Protein AF-A0AAD9W5V6-F1 (afdb_monomer_lite)

Sequence (186 aa):
MKLSSIASSLLGLLSTQEPGNVPSHTQGNSPSVYILQTTPQATRASTKALQALGYSRACDEAQPQCSQTELTYSELSTSEDILDAFRPNGESKFIIPWDFRVEHRSQVQGYQTKSPRDQISANETAARAESVQAFFSQAKNSHRLLELDVYASGQGVEQDKWIDLCSFLGLGYSMVERQKLWYFPK

pLDDT: mean 73.37, std 19.78, range [34.16, 96.19]

Organism: Phomopsis amygdali (NCBI:txid1214568)

Secondary structure (DSSP, 8-state):
-------------------------------SEEEE---HHHHHHHHHHHHHTT-EEPPPTT-S-----SSEEEEE-SHHHHHHH--TT---EEEEEE-HHHHHHHTT-S-----HHHHHHHHHHHHHHHHHHHHHHHTT-GGGEEEEESS--STTHHHHHHHHHHHHHT--HHHHHHTT--S---

Radius of gyration: 26.63 Å; chains: 1; bounding box: 46×38×109 Å

Foldseek 3Di:
DDDDDDDDDDDDDDDPPPPPCPPPVPPPLQALEEEEDQDPQLSVLVVVLLVLVVEDADDDPPDDPDDPDNHYYYYDDDPVSVVVSPDLPDNHAYEYRDAVVVVVCVVPDDDDDDPPVVVVSNVVSVVSVVVVVVVCVVSVNCLRYHYADLPDDDVCNQLVSSQSVCVSVVVHPVVCVVSVRPGGGD

Structure (mmCIF, N/CA/C/O backbone):
data_AF-A0AAD9W5V6-F1
#
_entry.id   AF-A0AAD9W5V6-F1
#
loop_
_atom_site.group_PDB
_atom_site.id
_atom_site.type_symbol
_atom_site.label_atom_id
_atom_site.label_alt_id
_atom_site.label_comp_id
_atom_site.label_asym_id
_atom_site.label_entity_id
_atom_site.label_seq_id
_atom_site.pdbx_PDB_ins_code
_atom_site.Cartn_x
_atom_site.Cartn_y
_atom_site.Cartn_z
_atom_site.occupancy
_atom_site.B_iso_or_equiv
_atom_site.auth_seq_id
_atom_site.auth_comp_id
_atom_site.auth_asym_id
_atom_site.auth_atom_id
_atom_site.pdbx_PDB_model_num
ATOM 1 N N . MET A 1 1 ? -14.762 8.362 90.621 1.00 39.41 1 MET A N 1
ATOM 2 C CA . MET A 1 1 ? -13.485 9.107 90.732 1.00 39.41 1 MET A CA 1
ATOM 3 C C . MET A 1 1 ? -13.007 9.334 89.299 1.00 39.41 1 MET A C 1
ATOM 5 O O . MET A 1 1 ? -12.825 8.349 88.609 1.00 39.41 1 MET A O 1
ATOM 9 N N . LYS A 1 2 ? -13.284 10.486 88.675 1.00 37.00 2 LYS A N 1
ATOM 10 C CA . LYS A 1 2 ? -12.533 11.763 88.674 1.00 37.00 2 LYS A CA 1
ATOM 11 C C . LYS A 1 2 ? -11.090 11.658 88.128 1.00 37.00 2 LYS A C 1
ATOM 13 O O . LYS A 1 2 ? -10.234 11.172 88.851 1.00 37.00 2 LYS A O 1
ATOM 18 N N . LEU A 1 3 ? -10.918 12.291 86.948 1.00 36.06 3 LEU A N 1
ATOM 19 C CA . LEU A 1 3 ? -9.747 13.016 86.394 1.00 36.06 3 LEU A CA 1
ATOM 20 C C . LEU A 1 3 ? -8.573 12.129 85.917 1.00 36.06 3 LEU A C 1
ATOM 22 O O . LEU A 1 3 ? -8.291 11.127 86.548 1.00 36.06 3 LEU A O 1
ATOM 26 N N . SER A 1 4 ? -7.851 12.373 84.816 1.00 37.44 4 SER A N 1
ATOM 27 C CA . SER A 1 4 ? -7.573 13.569 83.989 1.00 37.44 4 SER A CA 1
ATOM 28 C C . SER A 1 4 ? -6.852 13.103 82.702 1.00 37.44 4 SER A C 1
ATOM 30 O O . SER A 1 4 ? -5.933 12.298 82.790 1.00 37.44 4 SER A O 1
ATOM 32 N N . SER A 1 5 ? -7.336 13.411 81.496 1.00 43.47 5 SER A N 1
ATOM 33 C CA . SER A 1 5 ? -6.808 14.416 80.545 1.00 43.47 5 SER A CA 1
ATOM 34 C C . SER A 1 5 ? -5.342 14.855 80.703 1.00 43.47 5 SER A C 1
ATOM 36 O O . SER A 1 5 ? -5.030 15.544 81.671 1.00 43.47 5 SER A O 1
ATOM 38 N N . ILE A 1 6 ? -4.504 14.573 79.692 1.00 48.88 6 ILE A N 1
ATOM 39 C CA . ILE A 1 6 ? -3.447 15.481 79.210 1.00 48.88 6 ILE A CA 1
ATOM 40 C C . ILE A 1 6 ? -3.420 15.401 77.677 1.00 48.88 6 ILE A C 1
ATOM 42 O O . ILE A 1 6 ? -3.229 14.337 77.092 1.00 48.88 6 ILE A O 1
ATOM 46 N N . ALA A 1 7 ? -3.647 16.552 77.052 1.00 44.97 7 ALA A N 1
ATOM 47 C CA . ALA A 1 7 ? -3.443 16.815 75.640 1.00 44.97 7 ALA A CA 1
ATOM 48 C C . ALA A 1 7 ? -1.949 17.011 75.341 1.00 44.97 7 ALA A C 1
ATOM 50 O O . ALA A 1 7 ? -1.216 17.586 76.144 1.00 44.97 7 ALA A O 1
ATOM 51 N N . SER A 1 8 ? -1.504 16.621 74.151 1.00 41.25 8 SER A N 1
ATOM 52 C CA . SER A 1 8 ? -0.326 17.222 73.526 1.00 41.25 8 SER A CA 1
ATOM 53 C C . SER A 1 8 ? -0.503 17.219 72.019 1.00 41.25 8 SER A C 1
ATOM 55 O O . SER A 1 8 ? -0.497 16.181 71.364 1.00 41.25 8 SER A O 1
ATOM 57 N N . SER A 1 9 ? -0.712 18.427 71.511 1.00 40.56 9 SER A N 1
ATOM 58 C CA . SER A 1 9 ? -0.633 18.793 70.108 1.00 40.56 9 SER A CA 1
ATOM 59 C C . SER A 1 9 ? 0.792 18.614 69.593 1.00 40.56 9 SER A C 1
ATOM 61 O O . SER A 1 9 ? 1.726 19.100 70.225 1.00 40.56 9 SER A O 1
ATOM 63 N N . LEU A 1 10 ? 0.941 18.048 68.396 1.00 48.47 10 LEU A N 1
ATOM 64 C CA . LEU A 1 10 ? 2.044 18.387 67.500 1.00 48.47 10 LEU A CA 1
ATOM 65 C C . LEU A 1 10 ? 1.489 18.618 66.092 1.00 48.47 10 LEU A C 1
ATOM 67 O O . LEU A 1 10 ? 0.938 17.730 65.449 1.00 48.47 10 LEU A O 1
ATOM 71 N N . LEU A 1 11 ? 1.601 19.880 65.687 1.00 44.00 11 LEU A N 1
ATOM 72 C CA . LEU A 1 11 ? 1.415 20.423 64.348 1.00 44.00 11 LEU A CA 1
ATOM 73 C C . LEU A 1 11 ? 2.709 20.220 63.544 1.00 44.00 11 LEU A C 1
ATOM 75 O O . LEU A 1 11 ? 3.798 20.363 64.096 1.00 44.00 11 LEU A O 1
ATOM 79 N N . GLY A 1 12 ? 2.564 20.015 62.233 1.00 35.19 12 GLY A N 1
ATOM 80 C CA . GLY A 1 12 ? 3.643 20.043 61.237 1.00 35.19 12 GLY A CA 1
ATOM 81 C C . GLY A 1 12 ? 3.962 18.641 60.708 1.00 35.19 12 GLY A C 1
ATOM 82 O O . GLY A 1 12 ? 4.188 17.732 61.488 1.00 35.19 12 GLY A O 1
ATOM 83 N N . LEU A 1 13 ? 3.981 18.357 59.409 1.00 40.91 13 LEU A N 1
ATOM 84 C CA . LEU A 1 13 ? 4.199 19.200 58.238 1.00 40.91 13 LEU A CA 1
ATOM 85 C C . LEU A 1 13 ? 3.460 18.609 57.029 1.00 40.91 13 LEU A C 1
ATOM 87 O O . LEU A 1 13 ? 3.256 17.400 56.938 1.00 40.91 13 LEU A O 1
ATOM 91 N N . LEU A 1 14 ? 3.101 19.497 56.100 1.00 40.84 14 LEU A N 1
ATOM 92 C CA . LEU A 1 14 ? 2.749 19.195 54.715 1.00 40.84 14 LEU A CA 1
ATOM 93 C C . LEU A 1 14 ? 3.668 18.106 54.143 1.00 40.84 14 LEU A C 1
ATOM 95 O O . LEU A 1 14 ? 4.878 18.301 54.062 1.00 40.84 14 LEU A O 1
ATOM 99 N N . SER A 1 15 ? 3.078 17.027 53.643 1.00 37.91 15 SER A N 1
ATOM 100 C CA . SER A 1 15 ? 3.633 16.335 52.488 1.00 37.91 15 SER A CA 1
ATOM 101 C C . SER A 1 15 ? 2.505 16.172 51.486 1.00 37.91 15 SER A C 1
ATOM 103 O O . SER A 1 15 ? 1.582 15.381 51.667 1.00 37.91 15 SER A O 1
ATOM 105 N N . THR A 1 16 ? 2.546 17.041 50.483 1.00 42.56 16 THR A N 1
ATOM 106 C CA . THR A 1 16 ? 1.877 16.909 49.195 1.00 42.56 16 THR A CA 1
ATOM 107 C C . THR A 1 16 ? 2.066 15.488 48.681 1.00 42.56 16 THR A C 1
ATOM 109 O O . THR A 1 16 ? 3.113 15.149 48.138 1.00 42.56 16 THR A O 1
ATOM 112 N N . GLN A 1 17 ? 1.051 14.648 48.867 1.00 38.59 17 GLN A N 1
ATOM 113 C CA . GLN A 1 17 ? 0.945 13.404 48.131 1.00 38.59 17 GLN A CA 1
ATOM 114 C C . GLN A 1 17 ? 0.477 13.791 46.731 1.00 38.59 17 GLN A C 1
ATOM 116 O O . GLN A 1 17 ? -0.711 14.010 46.492 1.00 38.59 17 GLN A O 1
ATOM 121 N N . GLU A 1 18 ? 1.455 13.990 45.844 1.00 44.19 18 GLU A N 1
ATOM 122 C CA . GLU A 1 18 ? 1.226 14.066 44.409 1.00 44.19 18 GLU A CA 1
ATOM 123 C C . GLU A 1 18 ? 0.293 12.915 44.005 1.00 44.19 18 GLU A C 1
ATOM 125 O O . GLU A 1 18 ? 0.540 11.766 44.399 1.00 44.19 18 GLU A O 1
ATOM 130 N N . PRO A 1 19 ? -0.769 13.165 43.221 1.00 45.19 19 PRO A N 1
ATOM 131 C CA . PRO A 1 19 ? -1.344 12.086 42.446 1.00 45.19 19 PRO A CA 1
ATOM 132 C C . PRO A 1 19 ? -0.208 11.576 41.569 1.00 45.19 19 PRO A C 1
ATOM 134 O O . PRO A 1 19 ? 0.298 12.315 40.728 1.00 45.19 19 PRO A O 1
ATOM 137 N N . GLY A 1 20 ? 0.234 10.346 41.842 1.00 34.16 20 GLY A N 1
ATOM 138 C CA . GLY A 1 20 ? 1.213 9.643 41.037 1.00 34.16 20 GLY A CA 1
ATOM 139 C C . GLY A 1 20 ? 0.774 9.750 39.591 1.00 34.16 20 GLY A C 1
ATOM 140 O O . GLY A 1 20 ? -0.172 9.089 39.165 1.00 34.16 20 GLY A O 1
ATOM 141 N N . ASN A 1 21 ? 1.440 10.655 38.883 1.00 42.59 21 ASN A N 1
ATOM 142 C CA . ASN A 1 21 ? 1.335 10.857 37.464 1.00 42.59 21 ASN A CA 1
ATOM 143 C C . ASN A 1 21 ? 1.981 9.609 36.872 1.00 42.59 21 ASN A C 1
ATOM 145 O O . ASN A 1 21 ? 3.164 9.590 36.542 1.00 42.59 21 ASN A O 1
ATOM 149 N N . VAL A 1 22 ? 1.224 8.510 36.843 1.00 40.31 22 VAL A N 1
ATOM 150 C CA . VAL A 1 22 ? 1.493 7.457 35.880 1.00 40.31 22 VAL A CA 1
ATOM 151 C C . VAL A 1 22 ? 1.511 8.219 34.563 1.00 40.31 22 VAL A C 1
ATOM 153 O O . VAL A 1 22 ? 0.510 8.882 34.271 1.00 40.31 22 VAL A O 1
ATOM 156 N N . PRO A 1 23 ? 2.615 8.227 33.800 1.00 38.38 23 PRO A N 1
ATOM 157 C CA . PRO A 1 23 ? 2.520 8.672 32.434 1.00 38.38 23 PRO A CA 1
ATOM 158 C C . PRO A 1 23 ? 1.519 7.712 31.802 1.00 38.38 23 PRO A C 1
ATOM 160 O O . PRO A 1 23 ? 1.842 6.579 31.448 1.00 38.38 23 PRO A O 1
ATOM 163 N N . SER A 1 24 ? 0.265 8.151 31.712 1.00 34.19 24 SER A N 1
ATOM 164 C CA . SER A 1 24 ? -0.600 7.805 30.610 1.00 34.19 24 SER A CA 1
AT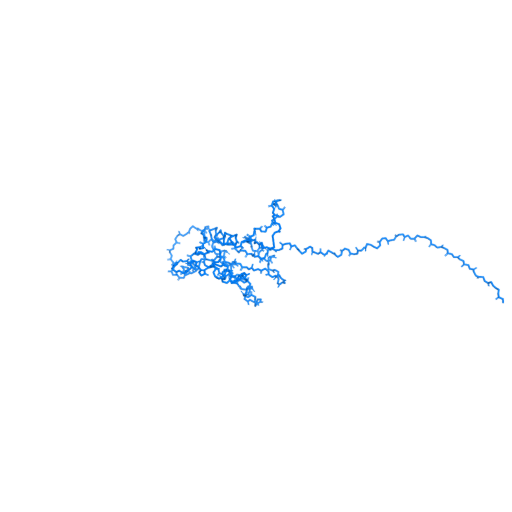OM 165 C C . SER A 1 24 ? 0.249 8.177 29.413 1.00 34.19 24 SER A C 1
ATOM 167 O O . SER A 1 24 ? 0.304 9.348 29.040 1.00 34.19 24 SER A O 1
ATOM 169 N N . HIS A 1 25 ? 1.040 7.217 28.923 1.00 35.41 25 HIS A N 1
ATOM 170 C CA . HIS A 1 25 ? 1.675 7.316 27.632 1.00 35.41 25 HIS A CA 1
ATOM 171 C C . HIS A 1 25 ? 0.521 7.693 26.734 1.00 35.41 25 HIS A C 1
ATOM 173 O O . HIS A 1 25 ? -0.395 6.893 26.531 1.00 35.41 25 HIS A O 1
ATOM 179 N N . THR A 1 26 ? 0.514 8.962 26.331 1.00 37.81 26 THR A N 1
ATOM 180 C CA . THR A 1 26 ? -0.350 9.475 25.295 1.00 37.81 26 THR A CA 1
ATOM 181 C C . THR A 1 26 ? -0.312 8.397 24.242 1.00 37.81 26 THR A C 1
ATOM 183 O O . THR A 1 26 ? 0.766 8.017 23.776 1.00 37.81 26 THR A O 1
ATOM 186 N N . GLN A 1 27 ? -1.477 7.797 24.019 1.00 44.53 27 GLN A N 1
ATOM 187 C CA . GLN A 1 27 ? -1.752 6.894 22.926 1.00 44.53 27 GLN A CA 1
ATOM 188 C C . GLN A 1 27 ? -1.443 7.723 21.686 1.00 44.53 27 GLN A C 1
ATOM 190 O O . GLN A 1 27 ? -2.288 8.452 21.179 1.00 44.53 27 GLN A O 1
ATOM 195 N N . GLY A 1 28 ? -0.151 7.774 21.355 1.00 48.22 28 GLY A N 1
ATOM 196 C CA . GLY A 1 28 ? 0.389 8.617 20.315 1.00 48.22 28 GLY A CA 1
ATOM 197 C C . GLY A 1 28 ? -0.337 8.217 19.056 1.00 48.22 28 GLY A C 1
ATOM 198 O O . GLY A 1 28 ? -0.655 7.039 18.895 1.00 48.22 28 GLY A O 1
ATOM 199 N N . ASN A 1 29 ? -0.648 9.202 18.224 1.00 62.62 29 ASN A N 1
ATOM 200 C CA . ASN A 1 29 ? -1.350 9.044 16.958 1.00 62.62 29 ASN A CA 1
ATOM 201 C C . ASN A 1 29 ? -0.520 8.170 16.001 1.00 62.62 29 ASN A C 1
ATOM 203 O O . ASN A 1 29 ? 0.060 8.663 15.037 1.00 62.62 29 ASN A O 1
ATOM 207 N N . SER A 1 30 ? -0.388 6.881 16.307 1.00 73.44 30 SER A N 1
ATOM 208 C CA . SER A 1 30 ? 0.339 5.927 15.499 1.00 73.44 30 SER A CA 1
ATOM 209 C C . SER A 1 30 ? -0.415 5.787 14.181 1.00 73.44 30 SER A C 1
ATOM 211 O O . SER A 1 30 ? -1.634 5.596 14.202 1.00 73.44 30 SER A O 1
ATOM 213 N N . PRO A 1 31 ? 0.285 5.881 13.043 1.00 81.38 31 PRO A N 1
ATOM 214 C CA . PRO A 1 31 ? -0.312 5.678 11.739 1.00 81.38 31 PRO A CA 1
ATOM 215 C C . PRO A 1 31 ? -1.128 4.387 11.676 1.00 81.38 31 PRO A C 1
ATOM 217 O O . PRO A 1 31 ? -0.695 3.322 12.130 1.00 81.38 31 PRO A O 1
ATOM 220 N N . SER A 1 32 ? -2.300 4.472 11.053 1.00 88.44 32 SER A N 1
ATOM 221 C CA . SER A 1 32 ? -3.115 3.289 10.759 1.00 88.44 32 SER A CA 1
ATOM 222 C C . SER A 1 32 ? -2.454 2.380 9.714 1.00 88.44 32 SER A C 1
ATOM 224 O O . SER A 1 32 ? -2.671 1.167 9.710 1.00 88.44 32 SER A O 1
ATOM 226 N N . VAL A 1 33 ? -1.613 2.956 8.849 1.00 92.06 33 VAL A N 1
ATOM 227 C CA . VAL A 1 33 ? -0.886 2.254 7.789 1.00 92.06 33 VAL A CA 1
ATOM 228 C C . VAL A 1 33 ? 0.582 2.679 7.779 1.00 92.06 33 VAL A C 1
ATOM 230 O O . VAL A 1 33 ? 0.904 3.861 7.855 1.00 92.06 33 VAL A O 1
ATOM 233 N N . TYR A 1 34 ? 1.484 1.725 7.617 1.00 92.62 34 TYR A N 1
ATOM 234 C CA . TYR A 1 34 ? 2.896 1.961 7.356 1.00 92.62 34 TYR A CA 1
ATOM 235 C C . TYR A 1 34 ? 3.263 1.445 5.968 1.00 92.62 34 TYR A C 1
ATOM 237 O O . TYR A 1 34 ? 2.801 0.386 5.549 1.00 92.62 34 TYR A O 1
ATOM 245 N N . ILE A 1 35 ? 4.104 2.186 5.254 1.00 93.38 35 ILE A N 1
ATOM 246 C CA . ILE A 1 35 ? 4.601 1.825 3.926 1.00 93.38 35 ILE A CA 1
ATOM 247 C C . ILE A 1 35 ? 6.108 1.647 4.030 1.00 93.38 35 ILE A C 1
ATOM 249 O O . ILE A 1 35 ? 6.812 2.594 4.378 1.00 93.38 35 ILE A O 1
ATOM 253 N N . LEU A 1 36 ? 6.618 0.465 3.698 1.00 91.06 36 LEU A N 1
ATOM 254 C CA . LEU A 1 36 ? 8.057 0.262 3.583 1.00 91.06 36 LEU A CA 1
ATOM 255 C C . LEU A 1 36 ? 8.570 0.990 2.338 1.00 91.06 36 LEU A C 1
ATOM 257 O O . LEU A 1 36 ? 8.104 0.731 1.227 1.00 91.06 36 LEU A O 1
ATOM 261 N N . GLN A 1 37 ? 9.534 1.894 2.501 1.00 89.69 37 GLN A N 1
ATOM 262 C CA . GLN A 1 37 ? 10.134 2.562 1.353 1.00 89.69 37 GLN A CA 1
ATOM 263 C C . GLN A 1 37 ? 11.024 1.584 0.580 1.00 89.69 37 GLN A C 1
ATOM 265 O O . GLN A 1 37 ? 12.062 1.148 1.078 1.00 89.69 37 GLN A O 1
ATOM 270 N N . THR A 1 38 ? 10.623 1.265 -0.653 1.00 86.25 38 THR A N 1
ATOM 271 C CA . THR A 1 38 ? 11.376 0.376 -1.548 1.00 86.25 38 THR A CA 1
ATOM 272 C C . THR A 1 38 ? 12.056 1.158 -2.671 1.00 86.25 38 THR A C 1
ATOM 274 O O . THR A 1 38 ? 13.233 1.495 -2.580 1.00 86.25 38 THR A O 1
ATOM 277 N N . THR A 1 39 ? 11.316 1.516 -3.720 1.00 87.25 39 THR A N 1
ATOM 278 C CA . THR A 1 39 ? 11.749 2.458 -4.756 1.00 87.25 39 THR A CA 1
ATOM 279 C C . THR A 1 39 ? 10.945 3.754 -4.637 1.00 87.25 39 THR A C 1
ATOM 281 O O . THR A 1 39 ? 9.768 3.714 -4.265 1.00 87.25 39 THR A O 1
ATOM 284 N N . PRO A 1 40 ? 11.505 4.920 -5.018 1.00 88.31 40 PRO A N 1
ATOM 285 C CA . PRO A 1 40 ? 10.763 6.182 -4.974 1.00 88.31 40 PRO A CA 1
ATOM 286 C C . PRO A 1 40 ? 9.437 6.131 -5.742 1.00 88.31 40 PRO A C 1
ATOM 288 O O . PRO A 1 40 ? 8.447 6.725 -5.323 1.00 88.31 40 PRO A O 1
ATOM 291 N N . GLN A 1 41 ? 9.405 5.404 -6.861 1.00 89.81 41 GLN A N 1
ATOM 292 C CA . GLN A 1 41 ? 8.202 5.258 -7.670 1.00 89.81 41 GLN A CA 1
ATOM 293 C C . GLN A 1 41 ? 7.163 4.355 -6.993 1.00 89.81 41 GLN A C 1
ATOM 295 O O . GLN A 1 41 ? 5.994 4.724 -6.938 1.00 89.81 41 GLN A O 1
ATOM 300 N N . ALA A 1 42 ? 7.576 3.214 -6.440 1.00 90.12 42 ALA A N 1
ATOM 301 C CA . ALA A 1 42 ? 6.678 2.268 -5.782 1.00 90.12 42 ALA A CA 1
ATOM 302 C C . ALA A 1 42 ? 6.049 2.854 -4.510 1.00 90.12 42 ALA A C 1
ATOM 304 O O . ALA A 1 42 ? 4.831 2.784 -4.306 1.00 90.12 42 ALA A O 1
ATOM 305 N N . THR A 1 43 ? 6.861 3.538 -3.704 1.00 91.81 43 THR A N 1
ATOM 306 C CA . THR A 1 43 ? 6.388 4.298 -2.545 1.00 91.81 43 THR A CA 1
ATOM 307 C C . THR A 1 43 ? 5.419 5.400 -2.980 1.00 91.81 43 THR A C 1
ATOM 309 O O . THR A 1 43 ? 4.335 5.544 -2.414 1.00 91.81 43 THR A O 1
ATOM 312 N N . ARG A 1 44 ? 5.743 6.162 -4.035 1.00 93.81 44 ARG A N 1
ATOM 313 C CA . ARG A 1 44 ? 4.862 7.222 -4.551 1.00 93.81 44 ARG A CA 1
ATOM 314 C C . ARG A 1 44 ? 3.527 6.686 -5.078 1.00 93.81 44 ARG A C 1
ATOM 316 O O . ARG A 1 44 ? 2.497 7.321 -4.863 1.00 93.81 44 ARG A O 1
ATOM 323 N N . ALA A 1 45 ? 3.531 5.548 -5.765 1.00 94.31 45 ALA A N 1
ATOM 324 C CA . ALA A 1 45 ? 2.311 4.902 -6.238 1.00 94.31 45 ALA A CA 1
ATOM 325 C C . ALA A 1 45 ? 1.399 4.534 -5.057 1.00 94.31 45 ALA A C 1
ATOM 327 O O . ALA A 1 45 ? 0.224 4.896 -5.040 1.00 94.31 45 ALA A O 1
ATOM 328 N N . SER A 1 46 ? 1.974 3.913 -4.026 1.00 95.12 46 SER A N 1
ATOM 329 C CA . SER A 1 46 ? 1.251 3.477 -2.823 1.00 95.12 46 SER A CA 1
ATOM 330 C C . SER A 1 46 ? 0.687 4.643 -2.017 1.00 95.12 46 SER A C 1
ATOM 332 O O . SER A 1 46 ? -0.475 4.627 -1.620 1.00 95.12 46 SER A O 1
ATOM 334 N N . THR A 1 47 ? 1.477 5.700 -1.824 1.00 95.00 47 THR A N 1
ATOM 335 C CA . THR A 1 47 ? 1.029 6.908 -1.112 1.00 95.00 47 THR A CA 1
ATOM 336 C C . THR A 1 47 ? -0.110 7.610 -1.845 1.00 95.00 47 THR A C 1
ATOM 338 O O . THR A 1 47 ? -1.118 7.937 -1.226 1.00 95.00 47 THR A O 1
ATOM 341 N N . LYS A 1 48 ? -0.016 7.781 -3.171 1.00 96.12 48 LYS A N 1
ATOM 342 C CA . LYS A 1 48 ? -1.125 8.323 -3.975 1.00 96.12 48 LYS A CA 1
ATOM 343 C C . LYS A 1 48 ? -2.370 7.444 -3.904 1.00 96.12 48 LYS A C 1
ATOM 345 O O . LYS A 1 48 ? -3.479 7.972 -3.901 1.00 96.12 48 LYS A O 1
ATOM 350 N N . ALA A 1 49 ? -2.194 6.123 -3.8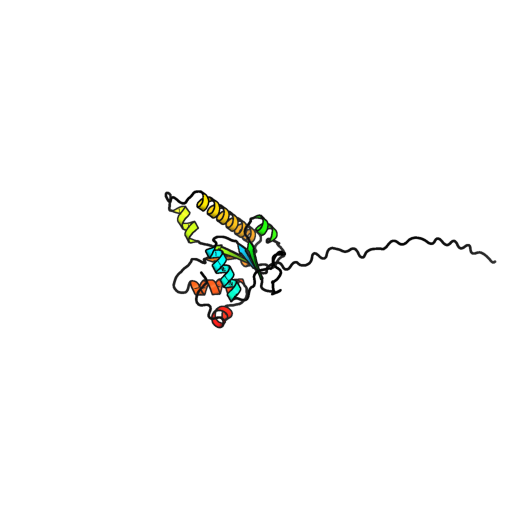74 1.00 96.19 49 ALA A N 1
ATOM 351 C CA . ALA A 1 49 ? -3.315 5.201 -3.795 1.00 96.19 49 ALA A CA 1
ATOM 352 C C . ALA A 1 49 ? -4.070 5.374 -2.472 1.00 96.19 49 ALA A C 1
ATOM 354 O O . ALA A 1 49 ? -5.282 5.564 -2.470 1.00 96.19 49 ALA A O 1
ATOM 355 N N . LEU A 1 50 ? -3.339 5.430 -1.358 1.00 95.75 50 LEU A N 1
ATOM 356 C CA . LEU A 1 50 ? -3.896 5.712 -0.036 1.00 95.75 50 LEU A CA 1
ATOM 357 C C . LEU A 1 50 ? -4.569 7.091 0.034 1.00 95.75 50 LEU A C 1
ATOM 359 O O . LEU A 1 50 ? -5.672 7.204 0.564 1.00 95.75 50 LEU A O 1
ATOM 363 N N . GLN A 1 51 ? -3.966 8.121 -0.562 1.00 94.31 51 GLN A N 1
ATOM 364 C CA . GLN A 1 51 ? -4.570 9.456 -0.643 1.00 94.31 51 GLN A CA 1
ATOM 365 C C . GLN A 1 51 ? -5.908 9.454 -1.389 1.00 94.31 51 GLN A C 1
ATOM 367 O O . GLN A 1 51 ? -6.859 10.086 -0.936 1.00 94.31 51 GLN A O 1
ATOM 372 N N . ALA A 1 52 ? -6.021 8.712 -2.494 1.00 94.06 52 ALA A N 1
ATOM 373 C CA . ALA A 1 52 ? -7.292 8.560 -3.206 1.00 94.06 52 ALA A CA 1
ATOM 374 C C . ALA A 1 52 ? -8.351 7.809 -2.373 1.00 94.06 52 ALA A C 1
ATOM 376 O O . ALA A 1 52 ? -9.549 8.004 -2.564 1.00 94.06 52 ALA A O 1
ATOM 377 N N . LEU A 1 53 ? -7.926 6.989 -1.411 1.00 93.88 53 LEU A N 1
ATOM 378 C CA . LEU A 1 53 ? -8.804 6.332 -0.438 1.00 93.88 53 LEU A CA 1
ATOM 379 C C . LEU A 1 53 ? -9.120 7.210 0.785 1.00 93.88 53 LEU A C 1
ATOM 381 O O . LEU A 1 53 ? -9.831 6.763 1.680 1.00 93.88 53 LEU A O 1
ATOM 385 N N . GLY A 1 54 ? -8.627 8.451 0.823 1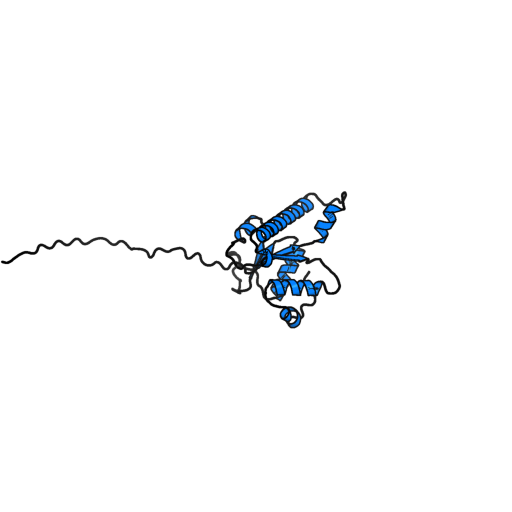.00 91.81 54 GLY A N 1
ATOM 386 C CA . GLY A 1 54 ? -8.882 9.402 1.905 1.00 91.81 54 GLY A CA 1
ATOM 387 C C . GLY A 1 54 ? -7.894 9.329 3.070 1.00 91.81 54 GLY A C 1
ATOM 388 O O . GLY A 1 54 ? -8.123 9.985 4.084 1.00 91.81 54 GLY A O 1
ATOM 389 N N . TYR A 1 55 ? -6.799 8.574 2.943 1.00 92.81 55 TYR A N 1
ATOM 390 C CA . TYR A 1 55 ? -5.741 8.571 3.951 1.00 92.81 55 TYR A CA 1
ATOM 391 C C . TYR A 1 55 ? -4.847 9.804 3.808 1.00 92.81 55 TYR A C 1
ATOM 393 O O . TYR A 1 55 ? -4.465 10.202 2.705 1.00 92.81 55 TYR A O 1
ATOM 401 N N . SER A 1 56 ? -4.443 10.374 4.936 1.00 91.69 56 SER A N 1
ATOM 402 C CA . SER A 1 56 ? -3.492 11.483 5.005 1.00 91.69 56 SER A CA 1
ATOM 403 C C . SER A 1 56 ? -2.131 11.006 5.516 1.00 91.69 56 SER A C 1
ATOM 405 O O . SER A 1 56 ? -2.014 9.956 6.146 1.00 91.69 56 SER A O 1
ATOM 407 N N . ARG A 1 57 ? -1.061 11.753 5.231 1.00 89.94 57 ARG A N 1
ATOM 408 C CA . ARG A 1 57 ? 0.245 11.438 5.818 1.00 89.94 57 ARG A CA 1
ATOM 409 C C . ARG A 1 57 ? 0.201 11.765 7.314 1.00 89.94 57 ARG A C 1
ATOM 411 O O . ARG A 1 57 ? -0.251 12.844 7.689 1.00 89.94 57 ARG A O 1
ATOM 418 N N . ALA A 1 58 ? 0.681 10.843 8.141 1.00 86.44 58 ALA A N 1
ATOM 419 C CA . ALA A 1 58 ? 0.848 11.047 9.566 1.00 86.44 58 ALA A CA 1
ATOM 420 C C . ALA A 1 58 ? 1.813 12.203 9.834 1.00 86.44 58 ALA A C 1
ATOM 422 O O . ALA A 1 58 ? 2.750 12.464 9.077 1.00 86.44 58 ALA A O 1
ATOM 423 N N . CYS A 1 59 ? 1.544 12.905 10.919 1.00 77.62 59 CYS A N 1
ATOM 424 C CA . CYS A 1 59 ? 2.221 14.139 11.247 1.00 77.62 59 CYS A CA 1
ATOM 425 C C . CYS A 1 59 ? 3.509 13.821 11.982 1.00 77.62 59 CYS A C 1
ATOM 427 O O . CYS A 1 59 ? 3.468 13.209 13.046 1.00 77.62 59 CYS A O 1
ATOM 429 N N . ASP A 1 60 ? 4.628 14.249 11.414 1.00 67.44 60 ASP A N 1
ATOM 430 C CA . ASP A 1 60 ? 5.870 14.340 12.164 1.00 67.44 60 ASP A CA 1
ATOM 431 C C . ASP A 1 60 ? 5.837 15.623 13.012 1.00 67.44 60 ASP A C 1
ATOM 433 O O . ASP A 1 60 ? 5.246 16.629 12.598 1.00 67.44 60 ASP A O 1
ATOM 437 N N . GLU A 1 61 ? 6.461 15.610 14.190 1.00 59.88 61 GLU A N 1
ATOM 438 C CA . GLU A 1 61 ? 6.455 16.735 15.141 1.00 59.88 61 GLU A CA 1
ATOM 439 C C . GLU A 1 61 ? 7.010 18.034 14.521 1.00 59.88 61 GLU A C 1
ATOM 441 O O . GLU A 1 61 ? 6.729 19.137 14.991 1.00 59.88 61 GLU A O 1
ATOM 446 N N . ALA A 1 62 ? 7.737 17.921 13.406 1.00 54.78 62 ALA A N 1
ATOM 447 C CA . ALA A 1 62 ? 8.289 19.031 12.642 1.00 54.78 62 ALA A CA 1
ATOM 448 C C . ALA A 1 62 ? 7.293 19.752 11.704 1.00 54.78 62 ALA A C 1
ATOM 450 O O . ALA A 1 62 ? 7.659 20.785 11.134 1.00 54.78 62 ALA A O 1
ATOM 451 N N . GLN A 1 63 ? 6.061 19.253 11.499 1.00 53.25 63 GLN A N 1
ATOM 452 C CA . GLN A 1 63 ? 5.161 19.776 10.458 1.00 53.25 63 GLN A CA 1
ATOM 453 C C . GLN A 1 63 ? 3.799 20.281 11.005 1.00 53.25 63 GLN A C 1
ATOM 455 O O . GLN A 1 63 ? 2.883 19.495 11.241 1.00 53.25 63 GLN A O 1
ATOM 460 N N . PRO A 1 64 ? 3.603 21.611 11.157 1.00 53.09 64 PRO A N 1
ATOM 461 C CA . PRO A 1 64 ? 2.486 22.192 11.922 1.00 53.09 64 PRO A CA 1
ATOM 462 C C . PRO A 1 64 ? 1.125 22.293 11.196 1.00 53.09 64 PRO A C 1
ATOM 464 O O . PRO A 1 64 ? 0.186 22.858 11.749 1.00 53.09 64 PRO A O 1
ATOM 467 N N . GLN A 1 65 ? 0.972 21.779 9.970 1.00 55.06 65 GLN A N 1
ATOM 468 C CA . GLN A 1 65 ? -0.261 21.929 9.161 1.00 55.06 65 GLN A CA 1
ATOM 469 C C . GLN A 1 65 ? -1.006 20.617 8.934 1.00 55.06 65 GLN A C 1
ATOM 471 O O . GLN A 1 65 ? -1.466 20.306 7.836 1.00 55.06 65 GLN A O 1
ATOM 476 N N . CYS A 1 66 ? -1.094 19.815 9.978 1.00 59.75 66 CYS A N 1
ATOM 477 C CA . CYS A 1 66 ? -1.447 18.427 9.824 1.00 59.75 66 CYS A CA 1
ATOM 478 C C . CYS A 1 66 ? -2.831 18.170 10.434 1.00 59.75 66 CYS A C 1
ATOM 480 O O . CYS A 1 66 ? -3.037 18.310 11.639 1.00 59.75 66 CYS A O 1
ATOM 482 N N . SER A 1 67 ? -3.821 17.897 9.578 1.00 55.66 67 SER A N 1
ATOM 483 C CA . SER A 1 67 ? -5.196 17.624 10.006 1.00 55.66 67 SER A CA 1
ATOM 484 C C . SER A 1 67 ? -5.261 16.264 10.699 1.00 55.66 67 SER A C 1
ATOM 486 O O . SER A 1 67 ? -4.899 15.254 10.099 1.00 55.66 67 SER A O 1
ATOM 488 N N . GLN A 1 68 ? -5.748 16.234 11.943 1.00 61.03 68 GLN A N 1
ATOM 489 C CA . GLN A 1 68 ? -5.970 15.008 12.717 1.00 61.03 68 GLN A CA 1
ATOM 490 C C . GLN A 1 68 ? -7.103 14.194 12.084 1.00 61.03 68 GLN A C 1
ATOM 492 O O . GLN A 1 68 ? -8.270 14.324 12.437 1.00 61.03 68 GLN A O 1
ATOM 497 N N . THR A 1 69 ? -6.756 13.401 11.080 1.00 64.88 69 THR A N 1
ATOM 498 C CA . THR A 1 69 ? -7.646 12.422 10.457 1.00 64.88 69 THR A CA 1
ATOM 499 C C . THR A 1 69 ? -7.328 11.055 11.048 1.00 64.88 69 THR A C 1
ATOM 501 O O . THR A 1 69 ? -6.171 10.758 11.323 1.00 64.88 69 THR A O 1
ATOM 504 N N . GLU A 1 70 ? -8.345 10.221 11.272 1.00 76.56 70 GLU A N 1
ATOM 505 C CA . GLU A 1 70 ? -8.143 8.873 11.833 1.00 76.56 70 GLU A CA 1
ATOM 506 C C . GLU A 1 70 ? -7.419 7.942 10.844 1.00 76.56 70 GLU A C 1
ATOM 508 O O . GLU A 1 70 ? -6.676 7.046 11.241 1.00 76.56 70 GLU A O 1
ATOM 513 N N . LEU A 1 71 ? -7.585 8.187 9.541 1.00 88.56 71 LEU A N 1
ATOM 514 C CA . LEU A 1 71 ? -6.961 7.423 8.465 1.00 88.56 71 LEU A CA 1
ATOM 515 C C . LEU A 1 71 ? -5.628 8.059 8.074 1.00 88.56 71 LEU A C 1
ATOM 517 O O . LEU A 1 71 ? -5.569 8.942 7.220 1.00 88.56 71 LEU A O 1
ATOM 521 N N . THR A 1 72 ? -4.551 7.608 8.710 1.00 91.06 72 THR A N 1
ATOM 522 C CA . THR A 1 72 ? -3.197 8.130 8.473 1.00 91.06 72 THR A CA 1
ATOM 523 C C . THR A 1 72 ? -2.227 7.058 8.002 1.00 91.06 72 THR A C 1
ATOM 525 O O . THR A 1 72 ? -2.343 5.891 8.388 1.00 91.06 72 THR A O 1
ATOM 528 N N . TYR A 1 73 ? -1.245 7.459 7.192 1.00 91.81 73 TYR A N 1
ATOM 529 C CA . TYR A 1 73 ? -0.138 6.608 6.767 1.00 91.81 73 TYR A CA 1
ATOM 530 C C . TYR A 1 73 ? 1.234 7.225 7.067 1.00 91.81 73 TYR A C 1
ATOM 532 O O . TYR A 1 73 ? 1.392 8.441 6.996 1.00 91.81 73 TYR A O 1
ATOM 540 N N . SER A 1 74 ? 2.246 6.400 7.334 1.00 91.31 74 SER A N 1
ATOM 541 C CA . SER A 1 74 ? 3.649 6.835 7.406 1.00 91.31 74 SER A CA 1
ATOM 542 C C . SER A 1 74 ? 4.549 5.978 6.522 1.00 91.31 74 SER A C 1
ATOM 544 O O . SER A 1 74 ? 4.222 4.838 6.200 1.00 91.31 74 SER A O 1
ATOM 546 N N . GLU A 1 75 ? 5.674 6.543 6.106 1.00 91.31 75 GLU A N 1
ATOM 547 C CA . GLU A 1 75 ? 6.682 5.875 5.288 1.00 91.31 75 GLU A CA 1
ATOM 548 C C . GLU A 1 75 ? 7.875 5.497 6.168 1.00 91.31 75 GLU A C 1
ATOM 550 O O . GLU A 1 75 ? 8.372 6.327 6.921 1.00 91.31 75 GLU A O 1
ATOM 555 N N . LEU A 1 76 ? 8.329 4.250 6.069 1.00 88.56 76 LEU A N 1
ATOM 556 C CA . LEU A 1 76 ? 9.427 3.706 6.863 1.00 88.56 76 LEU A CA 1
ATOM 557 C C . LEU A 1 76 ? 10.675 3.611 5.994 1.00 88.56 76 LEU A C 1
ATOM 559 O O . LEU A 1 76 ? 10.684 2.896 4.987 1.00 88.56 76 LEU A O 1
ATOM 563 N N . SER A 1 77 ? 11.704 4.362 6.376 1.00 80.75 77 SER A N 1
ATOM 564 C CA . SER A 1 77 ? 12.907 4.564 5.568 1.00 80.75 77 SER A CA 1
ATOM 565 C C . SER A 1 77 ? 14.120 3.825 6.113 1.00 80.75 77 SER A C 1
ATOM 567 O O . SER A 1 77 ? 15.013 3.483 5.339 1.00 80.75 77 SER A O 1
ATOM 569 N N . THR A 1 78 ? 14.145 3.543 7.417 1.00 70.81 78 THR A N 1
ATOM 570 C CA . THR A 1 78 ? 15.244 2.867 8.108 1.00 70.81 78 THR A CA 1
ATOM 571 C C . THR A 1 78 ? 14.763 1.606 8.823 1.00 70.81 78 THR A C 1
ATOM 573 O O . THR A 1 78 ? 13.576 1.417 9.078 1.00 70.81 78 THR A O 1
ATOM 576 N N . SER A 1 79 ? 15.697 0.711 9.148 1.00 67.25 79 SER A N 1
ATOM 577 C CA . SER A 1 79 ? 15.417 -0.466 9.979 1.00 67.25 79 SER A CA 1
ATOM 578 C C . SER A 1 79 ? 14.991 -0.111 11.405 1.00 67.25 79 SER A C 1
ATOM 580 O O . SER A 1 79 ? 14.283 -0.893 12.031 1.00 67.25 79 SER A O 1
ATOM 582 N N . GLU A 1 80 ? 15.409 1.050 11.909 1.00 68.06 80 GLU A N 1
ATOM 583 C CA . GLU A 1 80 ? 15.046 1.541 13.241 1.00 68.06 80 GLU A CA 1
ATOM 584 C C . GLU A 1 80 ? 13.568 1.958 13.264 1.00 68.06 80 GLU A C 1
ATOM 586 O O . GLU A 1 80 ? 12.816 1.466 14.105 1.00 68.06 80 GLU A O 1
ATOM 591 N N . ASP A 1 81 ? 13.115 2.704 12.243 1.00 68.75 81 ASP A N 1
ATOM 592 C CA . ASP A 1 81 ? 11.700 3.084 12.074 1.00 68.75 81 ASP A CA 1
ATOM 593 C C . ASP A 1 81 ? 10.781 1.850 12.035 1.00 68.75 81 ASP A C 1
ATOM 595 O O . ASP A 1 81 ? 9.649 1.862 12.520 1.00 68.75 81 ASP A O 1
ATOM 599 N N . ILE A 1 82 ? 11.272 0.768 11.423 1.00 68.94 82 ILE A N 1
ATOM 600 C CA . ILE A 1 82 ? 10.544 -0.490 11.257 1.00 68.94 82 ILE A CA 1
ATOM 601 C C . ILE A 1 82 ? 10.340 -1.189 12.607 1.00 68.94 82 ILE A C 1
ATOM 603 O O . ILE A 1 82 ? 9.231 -1.634 12.900 1.00 68.94 82 ILE A O 1
ATOM 607 N N . LEU A 1 83 ? 11.380 -1.262 13.442 1.00 67.81 83 LEU A N 1
ATOM 608 C CA . LEU A 1 83 ? 11.291 -1.875 14.770 1.00 67.81 83 LEU A CA 1
ATOM 609 C C . LEU A 1 83 ? 10.352 -1.091 15.694 1.00 67.81 83 LEU A C 1
ATOM 611 O O . LEU A 1 83 ? 9.560 -1.700 16.413 1.00 67.81 83 LEU A O 1
ATOM 615 N N . ASP A 1 84 ? 10.380 0.239 15.617 1.00 67.19 84 ASP A N 1
ATOM 616 C CA . ASP A 1 84 ? 9.489 1.101 16.396 1.00 67.19 84 ASP A CA 1
ATOM 617 C C . ASP A 1 84 ? 8.029 1.025 15.922 1.00 67.19 84 ASP A C 1
ATOM 619 O O . ASP A 1 84 ? 7.098 1.084 16.736 1.00 67.19 84 ASP A O 1
ATOM 623 N N . ALA A 1 85 ? 7.813 0.838 14.615 1.00 67.06 85 ALA A N 1
ATOM 624 C CA . ALA A 1 85 ? 6.492 0.608 14.036 1.00 67.06 85 ALA A CA 1
ATOM 625 C C . ALA A 1 85 ? 5.930 -0.782 14.387 1.00 67.06 85 ALA A C 1
ATOM 627 O O . ALA A 1 85 ? 4.711 -0.944 14.520 1.00 67.06 85 ALA A O 1
ATOM 628 N N . PHE A 1 86 ? 6.788 -1.787 14.591 1.00 69.56 86 PHE A N 1
ATOM 629 C CA . PHE A 1 86 ? 6.406 -3.135 15.014 1.00 69.56 86 PHE A CA 1
ATOM 630 C C . PHE A 1 86 ? 6.047 -3.215 16.492 1.00 69.56 86 PHE A C 1
ATOM 632 O O . PHE A 1 86 ? 6.631 -3.960 17.278 1.00 69.56 86 PHE A O 1
ATOM 639 N N . ARG A 1 87 ? 4.987 -2.506 16.880 1.00 67.88 87 ARG A N 1
ATOM 640 C CA . ARG A 1 87 ? 4.335 -2.766 18.159 1.00 67.88 87 ARG A CA 1
ATOM 641 C C . ARG A 1 87 ? 3.427 -3.991 18.018 1.00 67.88 87 ARG A C 1
ATOM 643 O O . ARG A 1 87 ? 2.425 -3.917 17.299 1.00 67.88 87 ARG A O 1
ATOM 650 N N . PRO A 1 88 ? 3.708 -5.103 18.726 1.00 52.34 88 PRO A N 1
ATOM 651 C CA . PRO A 1 88 ? 2.922 -6.335 18.622 1.00 52.34 88 PRO A CA 1
ATOM 652 C C . PRO A 1 88 ? 1.448 -6.160 19.024 1.00 52.34 88 PRO A C 1
ATOM 654 O O . PRO A 1 88 ? 0.614 -6.957 18.610 1.00 52.34 88 PRO A O 1
ATOM 657 N N . ASN A 1 89 ? 1.115 -5.086 19.748 1.00 55.56 89 ASN A N 1
ATOM 658 C CA . ASN A 1 89 ? -0.237 -4.793 20.233 1.00 55.56 89 ASN A CA 1
ATOM 659 C C . ASN A 1 89 ? -0.960 -3.686 19.435 1.00 55.56 89 ASN A C 1
ATOM 661 O O . ASN A 1 89 ? -2.020 -3.236 19.858 1.00 55.56 89 ASN A O 1
ATOM 665 N N . GLY A 1 90 ? -0.373 -3.177 18.344 1.00 70.38 90 GLY A N 1
ATOM 666 C CA . GLY A 1 90 ? -1.029 -2.181 17.486 1.00 70.38 90 GLY A CA 1
ATOM 667 C C . GLY A 1 90 ? -1.925 -2.832 16.430 1.00 70.38 90 GLY A C 1
ATOM 668 O O . GLY A 1 90 ? -1.646 -3.950 16.022 1.00 70.38 90 GLY A O 1
ATOM 669 N N . GLU A 1 91 ? -2.940 -2.123 15.933 1.00 79.75 91 GLU A N 1
ATOM 670 C CA . GLU A 1 91 ? -3.798 -2.551 14.803 1.00 79.75 91 GLU A CA 1
ATOM 671 C C . GLU A 1 91 ? -3.272 -2.056 13.440 1.00 79.75 91 GLU A C 1
ATOM 673 O O . GLU A 1 91 ? -3.911 -2.228 12.401 1.00 79.75 91 GLU A O 1
ATOM 678 N N . SER A 1 92 ? -2.092 -1.427 13.422 1.00 87.50 92 SER A N 1
ATOM 679 C CA . SER A 1 92 ? -1.532 -0.832 12.210 1.00 87.50 92 SER A CA 1
ATOM 680 C C . SER A 1 92 ? -1.258 -1.882 11.136 1.00 87.50 92 SER A C 1
ATOM 682 O O . SER A 1 92 ? -0.774 -2.987 11.416 1.00 87.50 92 SER A O 1
ATOM 684 N N . LYS A 1 93 ? -1.547 -1.512 9.895 1.00 91.38 93 LYS A N 1
ATOM 685 C CA . LYS A 1 93 ? -1.336 -2.319 8.695 1.00 91.38 93 LYS A CA 1
ATOM 686 C C . LYS A 1 93 ? -0.034 -1.920 8.009 1.00 91.38 93 LYS A C 1
ATOM 688 O O . LYS A 1 93 ? 0.382 -0.772 8.098 1.00 91.38 93 LYS A O 1
ATOM 693 N N . PHE A 1 94 ? 0.599 -2.851 7.313 1.00 92.19 94 PHE A N 1
ATOM 694 C CA . PHE A 1 94 ? 1.893 -2.664 6.668 1.00 92.19 94 PHE A CA 1
ATOM 695 C C . PHE A 1 94 ? 1.797 -2.995 5.186 1.00 92.19 94 PHE A C 1
ATOM 697 O O . PHE A 1 94 ? 1.245 -4.025 4.813 1.00 92.19 94 PHE A O 1
ATOM 704 N N . ILE A 1 95 ? 2.344 -2.121 4.349 1.00 93.88 95 ILE A N 1
ATOM 705 C CA . ILE A 1 95 ? 2.401 -2.289 2.900 1.00 93.88 95 ILE A CA 1
ATOM 706 C C . ILE A 1 95 ? 3.866 -2.352 2.477 1.00 93.88 95 ILE A C 1
ATOM 708 O O . ILE A 1 95 ? 4.640 -1.439 2.768 1.00 93.88 95 ILE A O 1
ATOM 712 N N . ILE A 1 96 ? 4.228 -3.404 1.749 1.00 92.31 96 ILE A N 1
ATOM 713 C CA . ILE A 1 96 ? 5.492 -3.513 1.024 1.00 92.31 96 ILE A CA 1
ATOM 714 C C . ILE A 1 96 ? 5.175 -3.331 -0.462 1.00 92.31 96 ILE A C 1
ATOM 716 O O . ILE A 1 96 ? 4.647 -4.247 -1.092 1.00 92.31 96 ILE A O 1
ATOM 720 N N . PRO A 1 97 ? 5.461 -2.161 -1.050 1.00 89.50 97 PRO A N 1
ATOM 721 C CA . PRO A 1 97 ? 5.282 -1.967 -2.475 1.00 89.50 97 PRO A CA 1
ATOM 722 C C . PRO A 1 97 ? 6.471 -2.580 -3.207 1.00 89.50 97 PRO A C 1
ATOM 724 O O . PRO A 1 97 ? 7.579 -2.047 -3.178 1.00 89.50 97 PRO A O 1
ATOM 727 N N . TRP A 1 98 ? 6.264 -3.738 -3.813 1.00 82.06 98 TRP A N 1
ATOM 728 C CA . TRP A 1 98 ? 7.339 -4.560 -4.349 1.00 82.06 98 TRP A CA 1
ATOM 729 C C . TRP A 1 98 ? 7.428 -4.483 -5.873 1.00 82.06 98 TRP A C 1
ATOM 731 O O . TRP A 1 98 ? 6.478 -4.107 -6.559 1.00 82.06 98 TRP A O 1
ATOM 741 N N . ASP A 1 99 ? 8.598 -4.850 -6.396 1.00 74.75 99 ASP A N 1
ATOM 742 C CA . ASP A 1 99 ? 8.793 -5.167 -7.810 1.00 74.75 99 ASP A CA 1
ATOM 743 C C . ASP A 1 99 ? 9.217 -6.635 -7.923 1.00 74.75 99 ASP A C 1
ATOM 745 O O . ASP A 1 99 ? 10.411 -6.948 -7.930 1.00 74.75 99 ASP A O 1
ATOM 749 N N . PHE A 1 100 ? 8.246 -7.548 -8.046 1.00 65.62 100 PHE A N 1
ATOM 750 C CA . PHE A 1 100 ? 8.518 -8.990 -8.175 1.00 65.62 100 PHE A CA 1
ATOM 751 C C . PHE A 1 100 ? 9.373 -9.324 -9.414 1.00 65.62 100 PHE A C 1
ATOM 753 O O . PHE A 1 100 ? 9.972 -10.398 -9.511 1.00 65.62 100 PHE A O 1
ATOM 760 N N . ARG A 1 101 ? 9.506 -8.394 -10.372 1.00 60.84 101 ARG A N 1
ATOM 761 C CA . ARG A 1 101 ? 10.360 -8.577 -11.557 1.00 60.84 101 ARG A CA 1
ATOM 762 C C . ARG A 1 101 ? 11.848 -8.507 -11.213 1.00 60.84 101 ARG A C 1
ATOM 764 O O . ARG A 1 101 ? 12.668 -8.987 -11.998 1.00 60.84 101 ARG A O 1
ATOM 771 N N . VAL A 1 102 ? 12.221 -7.896 -10.085 1.00 56.75 102 VAL A N 1
ATOM 772 C CA . VAL A 1 102 ? 13.625 -7.766 -9.659 1.00 56.75 102 VAL A CA 1
ATOM 773 C C . VAL A 1 102 ? 14.139 -9.072 -9.049 1.00 56.75 102 VAL A C 1
ATOM 775 O O . VAL A 1 102 ? 15.270 -9.456 -9.344 1.00 56.75 102 VAL A O 1
ATOM 778 N N . GLU A 1 103 ? 13.310 -9.810 -8.309 1.00 52.97 103 GLU A N 1
ATOM 779 C CA . GLU A 1 103 ? 13.678 -11.118 -7.739 1.00 52.97 103 GLU A CA 1
ATOM 780 C C . GLU A 1 103 ? 13.910 -12.175 -8.821 1.00 52.97 103 GLU A C 1
ATOM 782 O O . GLU A 1 103 ? 14.927 -12.872 -8.814 1.00 52.97 103 GLU A O 1
ATOM 787 N N . HIS A 1 104 ? 13.038 -12.225 -9.832 1.00 46.34 104 HIS A N 1
ATOM 788 C CA . HIS A 1 104 ? 13.175 -13.178 -10.935 1.00 46.34 104 HIS A CA 1
ATOM 789 C C . HIS A 1 104 ? 14.400 -12.918 -11.829 1.00 46.34 104 HIS A C 1
ATOM 791 O O . HIS A 1 104 ? 14.871 -13.823 -12.522 1.00 46.34 104 HIS A O 1
ATOM 797 N N . ARG A 1 105 ? 14.942 -11.693 -11.825 1.00 46.66 105 ARG A N 1
ATOM 798 C CA . ARG A 1 105 ? 16.124 -11.334 -12.625 1.00 46.66 105 ARG A CA 1
ATOM 799 C C . ARG A 1 105 ? 17.437 -11.751 -11.967 1.00 46.66 105 ARG A C 1
ATOM 801 O O . ARG A 1 105 ? 18.388 -12.074 -12.678 1.00 46.66 105 ARG A O 1
ATOM 808 N N . SER A 1 106 ? 17.479 -11.790 -10.637 1.00 48.59 106 SER A N 1
ATOM 809 C CA . SER A 1 106 ? 18.666 -12.177 -9.865 1.00 48.59 106 SER A CA 1
ATOM 810 C C . SER A 1 106 ? 19.012 -13.664 -10.002 1.00 48.59 106 SER A C 1
ATOM 812 O O . SER A 1 106 ? 20.161 -14.040 -9.793 1.00 48.59 106 SER A O 1
ATOM 814 N N . GLN A 1 107 ? 18.056 -14.506 -10.412 1.00 46.22 107 GLN A N 1
ATOM 815 C CA . GLN A 1 107 ? 18.279 -15.944 -10.597 1.00 46.22 107 GLN A CA 1
ATOM 816 C C . GLN A 1 107 ? 18.771 -16.334 -12.005 1.00 46.22 107 GLN A C 1
ATOM 818 O O . GLN A 1 107 ? 19.286 -17.436 -12.177 1.00 46.22 107 GLN A O 1
ATOM 823 N N . VAL A 1 108 ? 18.640 -15.456 -13.013 1.00 45.69 108 VAL A N 1
ATOM 824 C CA . VAL A 1 108 ? 18.885 -15.815 -14.430 1.00 45.69 108 VAL A CA 1
ATOM 825 C C . VAL A 1 108 ? 20.020 -15.018 -15.092 1.00 45.69 108 VAL A C 1
ATOM 827 O O . VAL A 1 108 ? 20.516 -15.430 -16.138 1.00 45.69 108 VAL A O 1
ATOM 830 N N . GLN A 1 109 ? 20.510 -13.919 -14.508 1.00 44.62 109 GLN A N 1
ATOM 831 C CA . GLN A 1 109 ? 21.515 -13.076 -15.170 1.00 44.62 109 GLN A CA 1
ATOM 832 C C . GLN A 1 109 ? 22.773 -12.841 -14.319 1.00 44.62 109 GLN A C 1
ATOM 834 O O . GLN A 1 109 ? 22.948 -11.804 -13.681 1.00 44.62 109 GLN A O 1
ATOM 839 N N . GLY A 1 110 ? 23.731 -13.768 -14.419 1.00 42.62 110 GLY A N 1
ATOM 840 C CA . GLY A 1 110 ? 25.134 -13.356 -14.431 1.00 42.62 110 GLY A CA 1
ATOM 841 C C . GLY A 1 110 ? 25.332 -12.396 -15.610 1.00 42.62 110 GLY A C 1
ATOM 842 O O . GLY A 1 110 ? 24.813 -12.651 -16.693 1.00 42.62 110 GLY A O 1
ATOM 843 N N . TYR A 1 111 ? 26.047 -11.290 -15.403 1.00 45.59 111 TYR A N 1
ATOM 844 C CA . TYR A 1 111 ? 26.319 -10.230 -16.391 1.00 45.59 111 TYR A CA 1
ATOM 845 C C . TYR A 1 111 ? 25.190 -9.205 -16.636 1.00 45.59 111 TYR A C 1
ATOM 847 O O . TYR A 1 111 ? 24.688 -9.064 -17.748 1.00 45.59 111 TYR A O 1
ATOM 855 N N . GLN A 1 112 ? 24.873 -8.366 -15.643 1.00 48.44 112 GLN A N 1
ATOM 856 C CA . GLN A 1 112 ? 24.482 -6.978 -15.936 1.00 48.44 112 GLN A CA 1
ATOM 857 C C . GLN A 1 112 ? 25.215 -5.988 -15.029 1.00 48.44 112 GLN A C 1
ATOM 859 O O . GLN A 1 112 ? 25.128 -6.025 -13.805 1.00 48.44 112 GLN A O 1
ATOM 864 N N . THR A 1 113 ? 25.935 -5.075 -15.674 1.00 46.12 113 THR A N 1
ATOM 865 C CA . THR A 1 113 ? 26.643 -3.928 -15.106 1.00 46.12 113 THR A CA 1
ATOM 866 C C . THR A 1 113 ? 25.656 -2.900 -14.548 1.00 46.12 113 THR A C 1
ATOM 868 O O . THR A 1 113 ? 25.371 -1.892 -15.190 1.00 46.12 113 THR A O 1
ATOM 871 N N . LYS A 1 114 ? 25.112 -3.142 -13.351 1.00 52.03 114 LYS A N 1
ATOM 872 C CA . LYS A 1 114 ? 24.550 -2.068 -12.516 1.00 52.03 114 LYS A CA 1
ATOM 873 C C . LYS A 1 114 ? 25.666 -1.455 -11.675 1.00 52.03 114 LYS A C 1
ATOM 875 O O . LYS A 1 114 ? 26.524 -2.189 -11.186 1.00 52.03 114 LYS A O 1
ATOM 880 N N . SER A 1 115 ? 25.656 -0.134 -11.512 1.00 54.50 115 SER A N 1
ATOM 881 C CA . SER A 1 115 ? 26.623 0.580 -10.674 1.00 54.50 115 SER A CA 1
ATOM 882 C C . SER A 1 115 ? 26.647 -0.017 -9.256 1.00 54.50 115 SER A C 1
ATOM 884 O O . SER A 1 115 ? 25.576 -0.328 -8.728 1.00 54.50 115 SER A O 1
ATOM 886 N N . PRO A 1 116 ? 27.817 -0.172 -8.606 1.00 54.75 116 PRO A N 1
ATOM 887 C CA . PRO A 1 116 ? 27.919 -0.759 -7.266 1.00 54.75 116 PRO A CA 1
ATOM 888 C C . PRO A 1 116 ? 26.998 -0.104 -6.224 1.00 54.75 116 PRO A C 1
ATOM 890 O O . PRO A 1 116 ? 26.492 -0.787 -5.340 1.00 54.75 116 PRO A O 1
ATOM 893 N N . ARG A 1 117 ? 26.719 1.203 -6.350 1.00 52.47 117 ARG A N 1
ATOM 894 C CA . ARG A 1 117 ? 25.800 1.927 -5.450 1.00 52.47 117 ARG A CA 1
ATOM 895 C C . ARG A 1 117 ? 24.338 1.491 -5.580 1.00 52.47 117 ARG A C 1
ATOM 897 O O . ARG A 1 117 ? 23.664 1.367 -4.563 1.00 52.47 117 ARG A O 1
ATOM 904 N N . ASP A 1 118 ? 23.866 1.217 -6.794 1.00 53.44 118 ASP A N 1
ATOM 905 C CA . ASP A 1 118 ? 22.465 0.838 -7.032 1.00 53.44 118 ASP A CA 1
ATOM 906 C C . ASP A 1 118 ? 22.181 -0.602 -6.576 1.00 53.44 118 ASP A C 1
ATOM 908 O O . ASP A 1 118 ? 21.053 -0.938 -6.222 1.00 53.44 118 ASP A O 1
ATOM 912 N N . GLN A 1 119 ? 23.208 -1.460 -6.560 1.00 54.81 119 GLN A N 1
ATOM 913 C CA . GLN A 1 119 ? 23.094 -2.842 -6.083 1.00 54.81 119 GLN A CA 1
ATOM 914 C C . GLN A 1 119 ? 23.038 -2.926 -4.554 1.00 54.81 119 GLN A C 1
ATOM 916 O O . GLN A 1 119 ? 22.246 -3.699 -4.021 1.00 54.81 119 GLN A O 1
ATOM 921 N N . ILE A 1 120 ? 23.837 -2.113 -3.851 1.00 55.41 120 ILE A N 1
ATOM 922 C CA . ILE A 1 120 ? 23.858 -2.081 -2.379 1.00 55.41 120 ILE A CA 1
ATOM 923 C C . ILE A 1 120 ? 22.491 -1.636 -1.837 1.00 55.41 120 ILE A C 1
ATOM 925 O O . ILE A 1 120 ? 21.930 -2.306 -0.976 1.00 55.41 120 ILE A O 1
ATOM 929 N N . SER A 1 121 ? 21.908 -0.578 -2.411 1.00 66.56 121 SER A N 1
ATOM 930 C CA . SER A 1 121 ? 20.595 -0.061 -1.995 1.00 66.56 121 SER A CA 1
ATOM 931 C C . SER A 1 121 ? 19.436 -1.027 -2.294 1.00 66.56 121 SER A C 1
ATOM 933 O O . SER A 1 121 ? 18.513 -1.163 -1.486 1.00 66.56 121 SER A O 1
ATOM 935 N N . ALA A 1 122 ? 19.483 -1.738 -3.427 1.00 67.75 122 ALA A N 1
ATOM 936 C CA . ALA A 1 122 ? 18.472 -2.737 -3.769 1.00 67.75 122 ALA A CA 1
ATOM 937 C C . ALA A 1 122 ? 18.534 -3.963 -2.844 1.00 67.75 122 ALA A C 1
ATOM 939 O O . ALA A 1 122 ? 17.494 -4.440 -2.398 1.00 67.75 122 ALA A O 1
ATOM 940 N N . ASN A 1 123 ? 19.740 -4.441 -2.520 1.00 71.12 123 ASN A N 1
ATOM 941 C CA . ASN A 1 123 ? 19.927 -5.587 -1.631 1.00 71.12 123 ASN A CA 1
ATOM 942 C C . ASN A 1 123 ? 19.504 -5.270 -0.187 1.00 71.12 123 ASN A C 1
ATOM 944 O O . ASN A 1 123 ? 18.837 -6.071 0.457 1.00 71.12 123 ASN A O 1
ATOM 948 N N . GLU A 1 124 ? 19.824 -4.073 0.307 1.00 76.75 124 GLU A N 1
ATOM 949 C CA . GLU A 1 124 ? 19.383 -3.619 1.631 1.00 76.75 124 GLU A CA 1
ATOM 950 C C . GLU A 1 124 ? 17.856 -3.492 1.712 1.00 76.75 124 GLU A C 1
ATOM 952 O O . GLU A 1 124 ? 17.229 -3.885 2.693 1.00 76.75 124 GLU A O 1
ATOM 957 N N . THR A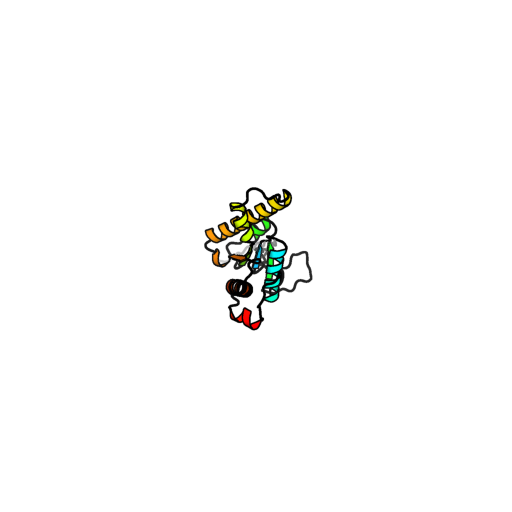 1 125 ? 17.226 -2.980 0.656 1.00 77.75 125 THR A N 1
ATOM 958 C CA . THR A 1 125 ? 15.763 -2.929 0.556 1.00 77.75 125 THR A CA 1
ATOM 959 C C . THR A 1 125 ? 15.152 -4.325 0.556 1.00 77.75 125 THR A C 1
ATOM 961 O O . THR A 1 125 ? 14.152 -4.540 1.240 1.00 77.75 125 THR A O 1
ATOM 964 N N . ALA A 1 126 ? 15.777 -5.270 -0.150 1.00 79.56 126 ALA A N 1
ATOM 965 C CA . ALA A 1 126 ? 15.301 -6.640 -0.195 1.00 79.56 126 ALA A CA 1
ATOM 966 C C . ALA A 1 126 ? 15.378 -7.320 1.177 1.00 79.56 126 ALA A C 1
ATOM 968 O O . ALA A 1 126 ? 14.366 -7.786 1.692 1.00 79.56 126 ALA A O 1
ATOM 969 N N . ALA A 1 127 ? 16.539 -7.242 1.831 1.00 81.38 127 ALA A N 1
ATOM 970 C CA . ALA A 1 127 ? 16.745 -7.776 3.174 1.00 81.38 127 ALA A CA 1
ATOM 971 C C . ALA A 1 127 ? 15.777 -7.170 4.210 1.00 81.38 127 ALA A C 1
ATOM 973 O O . ALA A 1 127 ? 15.310 -7.858 5.119 1.00 81.38 127 ALA A O 1
ATOM 974 N N . ARG A 1 128 ? 15.437 -5.880 4.079 1.00 82.69 128 ARG A N 1
ATOM 975 C CA . ARG A 1 128 ? 14.447 -5.231 4.954 1.00 82.69 128 ARG A CA 1
ATOM 976 C C . ARG A 1 128 ? 13.040 -5.774 4.742 1.00 82.69 128 ARG A C 1
ATOM 978 O O . ARG A 1 128 ? 12.352 -6.032 5.726 1.00 82.69 128 ARG A O 1
ATOM 985 N N . ALA A 1 129 ? 12.613 -5.965 3.498 1.00 82.88 129 ALA A N 1
ATOM 986 C CA . ALA A 1 129 ? 11.311 -6.561 3.225 1.00 82.88 129 ALA A CA 1
ATOM 987 C C . ALA A 1 129 ? 11.238 -8.019 3.682 1.00 82.88 129 ALA A C 1
ATOM 989 O O . ALA A 1 129 ? 10.264 -8.379 4.335 1.00 82.88 129 ALA A O 1
ATOM 990 N N . GLU A 1 130 ? 12.286 -8.814 3.452 1.00 84.50 130 GLU A N 1
ATOM 991 C CA . GLU A 1 130 ? 12.382 -10.185 3.969 1.00 84.50 130 GLU A CA 1
ATOM 992 C C . GLU A 1 130 ? 12.264 -10.217 5.501 1.00 84.50 130 GLU A C 1
ATOM 994 O O . GLU A 1 130 ? 11.545 -11.043 6.059 1.00 84.50 130 GLU A O 1
ATOM 999 N N . SER A 1 131 ? 12.909 -9.277 6.199 1.00 83.94 131 SER A N 1
ATOM 1000 C CA . SER A 1 131 ? 12.801 -9.145 7.657 1.00 83.94 131 SER A CA 1
ATOM 1001 C C . SER A 1 131 ? 11.369 -8.818 8.110 1.00 83.94 131 SER A C 1
ATOM 1003 O O . SER A 1 131 ? 10.839 -9.455 9.023 1.00 83.94 131 SER A O 1
ATOM 1005 N N . VAL A 1 132 ? 10.698 -7.878 7.433 1.00 82.81 132 VAL A N 1
ATOM 1006 C CA . VAL A 1 132 ? 9.290 -7.520 7.694 1.00 82.81 132 VAL A CA 1
ATOM 1007 C C . VAL A 1 132 ? 8.370 -8.725 7.453 1.00 82.81 132 VAL A C 1
ATOM 1009 O O . VAL A 1 132 ? 7.517 -9.037 8.287 1.00 82.81 132 VAL A O 1
ATOM 1012 N N . GLN A 1 133 ? 8.559 -9.435 6.342 1.00 84.25 133 GLN A N 1
ATOM 1013 C CA . GLN A 1 133 ? 7.811 -10.646 6.000 1.00 84.25 133 GLN A CA 1
ATOM 1014 C C . GLN A 1 133 ? 8.009 -11.746 7.045 1.00 84.25 133 GLN A C 1
ATOM 1016 O O . GLN A 1 133 ? 7.034 -12.350 7.508 1.00 84.25 133 GLN A O 1
ATOM 1021 N N . ALA A 1 134 ? 9.258 -11.990 7.450 1.00 83.75 134 ALA A N 1
ATOM 1022 C CA . ALA A 1 134 ? 9.601 -12.976 8.465 1.00 83.75 134 ALA A CA 1
ATOM 1023 C C . ALA A 1 134 ? 8.929 -12.648 9.804 1.00 83.75 134 ALA A C 1
ATOM 1025 O O . ALA A 1 134 ? 8.350 -13.538 10.430 1.00 83.75 134 ALA A O 1
ATOM 1026 N N . PHE A 1 135 ? 8.918 -11.372 10.202 1.00 83.31 135 PHE A N 1
ATOM 1027 C CA . PHE A 1 135 ? 8.247 -10.914 11.416 1.00 83.31 135 PHE A CA 1
ATOM 1028 C C . PHE A 1 135 ? 6.743 -11.222 11.400 1.00 83.31 135 PHE A C 1
ATOM 1030 O O . PHE A 1 135 ? 6.235 -11.865 12.322 1.00 83.31 135 PHE A O 1
ATOM 1037 N N . PHE A 1 136 ? 6.017 -10.830 10.346 1.00 83.06 136 PHE A N 1
ATOM 1038 C CA . PHE A 1 136 ? 4.569 -11.080 10.266 1.00 83.06 136 PHE A CA 1
ATOM 1039 C C . PHE A 1 136 ? 4.218 -12.559 10.115 1.00 83.06 136 PHE A C 1
ATOM 1041 O O . PHE A 1 136 ? 3.186 -13.001 10.635 1.00 83.06 136 PHE A O 1
ATOM 1048 N N . SER A 1 137 ? 5.090 -13.330 9.465 1.00 83.56 137 SER A N 1
ATOM 1049 C CA . SER A 1 137 ? 4.965 -14.784 9.361 1.00 83.56 137 SER A CA 1
ATOM 1050 C C . SER A 1 137 ? 5.129 -15.453 10.728 1.00 83.56 137 SER A C 1
ATOM 1052 O O . SER A 1 137 ? 4.298 -16.273 11.122 1.00 83.56 137 SER A O 1
ATOM 1054 N N . GLN A 1 138 ? 6.150 -15.059 11.497 1.00 82.44 138 GLN A N 1
ATOM 1055 C CA . GLN A 1 138 ? 6.404 -15.588 12.838 1.00 82.44 138 GLN A CA 1
ATOM 1056 C C . GLN A 1 138 ? 5.312 -15.180 13.837 1.00 82.44 138 GLN A C 1
ATOM 1058 O O . GLN A 1 138 ? 4.861 -16.003 14.635 1.00 82.44 138 GLN A O 1
ATOM 1063 N N . ALA A 1 139 ? 4.848 -13.931 13.770 1.00 77.56 139 ALA A N 1
ATOM 1064 C CA . ALA A 1 139 ? 3.814 -13.391 14.649 1.00 77.56 139 ALA A CA 1
ATOM 1065 C C . ALA A 1 139 ? 2.391 -13.887 14.317 1.00 77.56 139 ALA A C 1
ATOM 1067 O O . ALA A 1 139 ? 1.448 -13.506 15.006 1.00 77.56 139 ALA A O 1
ATOM 1068 N N . LYS A 1 140 ? 2.215 -14.719 13.274 1.00 78.94 140 LYS A N 1
ATOM 1069 C CA . LYS A 1 140 ? 0.907 -15.168 12.746 1.00 78.94 140 LYS A CA 1
ATOM 1070 C C . LYS A 1 140 ? -0.039 -14.011 12.386 1.00 78.94 140 LYS A C 1
ATOM 1072 O O . LYS A 1 140 ? -1.258 -14.165 12.392 1.00 78.94 140 LYS A O 1
ATOM 1077 N N . ASN A 1 141 ? 0.531 -12.864 12.026 1.00 82.19 141 ASN A N 1
ATOM 1078 C CA . ASN A 1 141 ? -0.178 -11.618 11.740 1.00 82.19 141 ASN A CA 1
ATOM 1079 C C . ASN A 1 141 ? -0.125 -11.264 10.246 1.00 82.19 141 ASN A C 1
ATOM 1081 O O . ASN A 1 141 ? -0.129 -10.092 9.883 1.00 82.19 141 ASN A O 1
ATOM 1085 N N . SER A 1 142 ? -0.093 -12.269 9.366 1.00 82.62 142 SER A N 1
ATOM 1086 C CA . SER A 1 142 ? -0.003 -12.076 7.910 1.00 82.62 142 SER A CA 1
ATOM 1087 C C . SER A 1 142 ? -1.123 -11.200 7.339 1.00 82.62 142 SER A C 1
ATOM 1089 O O . SER A 1 142 ? -0.891 -10.452 6.403 1.00 82.62 142 SER A O 1
ATOM 1091 N N . HIS A 1 143 ? -2.310 -11.196 7.952 1.00 88.00 143 HIS A N 1
ATOM 1092 C CA . HIS A 1 143 ? -3.433 -10.329 7.571 1.00 88.00 143 HIS A CA 1
ATOM 1093 C C . HIS A 1 143 ? -3.165 -8.818 7.750 1.00 88.00 143 HIS A C 1
ATOM 1095 O O . HIS A 1 143 ? -3.962 -7.991 7.303 1.00 88.00 143 HIS A O 1
ATOM 1101 N N . ARG A 1 144 ? -2.074 -8.444 8.430 1.00 89.75 144 ARG A N 1
ATOM 1102 C CA . ARG A 1 144 ? -1.629 -7.056 8.628 1.00 89.75 144 ARG A CA 1
ATOM 1103 C C . ARG A 1 144 ? -0.518 -6.644 7.672 1.00 89.75 144 ARG A C 1
ATOM 1105 O O . ARG A 1 144 ? -0.096 -5.495 7.740 1.00 89.75 144 ARG A O 1
ATOM 1112 N N . LEU A 1 145 ? -0.081 -7.538 6.791 1.00 91.56 145 LEU A N 1
ATOM 1113 C CA . LEU A 1 145 ? 0.917 -7.271 5.768 1.00 91.56 145 LEU A CA 1
ATOM 1114 C C . LEU A 1 145 ? 0.289 -7.413 4.378 1.00 91.56 145 LEU A C 1
ATOM 1116 O O . LEU A 1 145 ? -0.347 -8.420 4.083 1.00 91.56 145 LEU A O 1
ATOM 1120 N N . LEU A 1 146 ? 0.495 -6.414 3.525 1.00 93.81 146 LEU A N 1
ATOM 1121 C CA . LEU A 1 146 ? 0.173 -6.463 2.105 1.00 93.81 146 LEU A CA 1
ATOM 1122 C C . LEU A 1 146 ? 1.447 -6.266 1.295 1.00 93.81 146 LEU A C 1
ATOM 1124 O O . LEU A 1 146 ? 2.101 -5.228 1.388 1.00 93.81 146 LEU A O 1
ATOM 1128 N N . GLU A 1 147 ? 1.755 -7.238 0.453 1.00 92.94 147 GLU A N 1
ATOM 1129 C CA . GLU A 1 147 ? 2.748 -7.087 -0.603 1.00 92.94 147 GLU A CA 1
ATOM 1130 C C . GLU A 1 147 ? 2.031 -6.652 -1.872 1.00 92.94 147 GLU A C 1
ATOM 1132 O O . GLU A 1 147 ? 1.138 -7.341 -2.361 1.00 92.94 147 GLU A O 1
ATOM 1137 N N . LEU A 1 148 ? 2.386 -5.478 -2.381 1.00 92.19 148 LEU A N 1
ATOM 1138 C CA . LEU A 1 148 ? 1.690 -4.859 -3.497 1.00 92.19 148 LE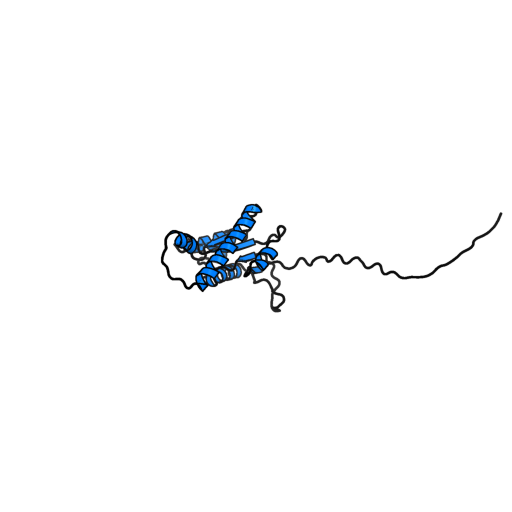U A CA 1
ATOM 1139 C C . LEU A 1 148 ? 2.629 -4.737 -4.694 1.00 92.19 148 LEU A C 1
ATOM 1141 O O . LEU A 1 148 ? 3.554 -3.924 -4.666 1.00 92.19 148 LEU A O 1
ATOM 1145 N N . ASP A 1 149 ? 2.364 -5.491 -5.765 1.00 90.00 149 ASP A N 1
ATOM 1146 C CA . ASP A 1 149 ? 3.077 -5.309 -7.032 1.00 90.00 149 ASP A CA 1
ATOM 1147 C C . ASP A 1 149 ? 2.584 -4.045 -7.737 1.00 90.00 149 ASP A C 1
ATOM 1149 O O . ASP A 1 149 ? 1.647 -4.053 -8.539 1.00 90.00 149 ASP A O 1
ATOM 1153 N N . VAL A 1 150 ? 3.232 -2.923 -7.455 1.00 88.50 150 VAL A N 1
ATOM 1154 C CA . VAL A 1 150 ? 2.901 -1.650 -8.106 1.00 88.50 150 VAL A CA 1
ATOM 1155 C C . VAL A 1 150 ? 3.228 -1.663 -9.605 1.00 88.50 150 VAL A C 1
ATOM 1157 O O . VAL A 1 150 ? 2.652 -0.883 -10.368 1.00 88.50 150 VAL A O 1
ATOM 1160 N N . TYR A 1 151 ? 4.116 -2.555 -10.049 1.00 86.44 151 TYR A N 1
ATOM 1161 C CA . TYR A 1 151 ? 4.661 -2.581 -11.400 1.00 86.44 151 TYR A CA 1
ATOM 1162 C C . TYR A 1 151 ? 4.033 -3.626 -12.320 1.00 86.44 151 TYR A C 1
ATOM 1164 O O . TYR A 1 151 ? 4.236 -3.548 -13.541 1.00 86.44 151 TYR A O 1
ATOM 1172 N N . ALA A 1 152 ? 3.278 -4.577 -11.771 1.00 84.75 152 ALA A N 1
ATOM 1173 C CA . ALA A 1 152 ? 2.460 -5.493 -12.549 1.00 84.75 152 ALA A CA 1
ATOM 1174 C C . ALA A 1 152 ? 1.582 -4.692 -13.516 1.00 84.75 152 ALA A C 1
ATOM 1176 O O . ALA A 1 152 ? 0.993 -3.673 -13.159 1.00 84.75 152 ALA A O 1
ATOM 1177 N N . SER A 1 153 ? 1.505 -5.129 -14.767 1.00 83.62 153 SER A N 1
ATOM 1178 C CA . SER A 1 153 ? 0.674 -4.472 -15.774 1.00 83.62 153 SER A CA 1
ATOM 1179 C C . SER A 1 153 ? 0.042 -5.518 -16.676 1.00 83.62 153 SER A C 1
ATOM 1181 O O . SER A 1 153 ? 0.626 -6.570 -16.927 1.00 83.62 153 SER A O 1
ATOM 1183 N N . GLY A 1 154 ? -1.171 -5.235 -17.131 1.00 82.50 154 GLY A N 1
ATOM 1184 C CA . GLY A 1 154 ? -1.983 -6.166 -17.899 1.00 82.50 154 GLY A CA 1
ATOM 1185 C C . GLY A 1 154 ? -3.453 -5.773 -17.841 1.00 82.50 154 GLY A C 1
ATOM 1186 O O . GLY A 1 154 ? -3.841 -4.863 -17.106 1.00 82.50 154 GLY A O 1
ATOM 1187 N N . GLN A 1 155 ? -4.277 -6.450 -18.632 1.00 79.00 155 GLN A N 1
ATOM 1188 C CA . GLN A 1 155 ? -5.722 -6.260 -18.582 1.00 79.00 155 GLN A CA 1
ATOM 1189 C C . GLN A 1 155 ? -6.251 -6.738 -17.220 1.00 79.00 155 GLN A C 1
ATOM 1191 O O . GLN A 1 155 ? -5.948 -7.852 -16.812 1.00 79.00 155 GLN A O 1
ATOM 1196 N N . GLY A 1 156 ? -6.999 -5.891 -16.507 1.00 83.50 156 GLY A N 1
ATOM 1197 C CA . GLY A 1 156 ? -7.546 -6.197 -15.172 1.00 83.50 156 GLY A CA 1
ATOM 1198 C C . GLY A 1 156 ? -6.581 -5.955 -14.005 1.00 83.50 156 GLY A C 1
ATOM 1199 O O . GLY A 1 156 ? -7.015 -5.505 -12.952 1.00 83.50 156 GLY A O 1
ATOM 1200 N N . VAL A 1 157 ? -5.272 -6.088 -14.231 1.00 87.88 157 VAL A N 1
ATOM 1201 C CA . VAL A 1 157 ? -4.231 -6.002 -13.187 1.00 87.88 157 VAL A CA 1
ATOM 1202 C C . VAL A 1 157 ? -4.275 -4.697 -12.383 1.00 87.88 157 VAL A C 1
ATOM 1204 O O . VAL A 1 157 ? -4.079 -4.697 -11.174 1.00 87.88 157 VAL A O 1
ATOM 1207 N N . GLU A 1 158 ? -4.542 -3.561 -13.031 1.00 89.38 158 GLU A N 1
ATOM 1208 C CA . GLU A 1 158 ? -4.620 -2.270 -12.328 1.00 89.38 158 GLU A CA 1
ATOM 1209 C C . GLU A 1 158 ? -5.831 -2.177 -11.388 1.00 89.38 158 GLU A C 1
ATOM 1211 O O . GLU A 1 158 ? -5.757 -1.526 -10.346 1.00 89.38 158 GLU A O 1
ATOM 1216 N N . GLN A 1 159 ? -6.939 -2.826 -11.751 1.00 89.94 159 GLN A N 1
ATOM 1217 C CA . GLN A 1 159 ? -8.135 -2.893 -10.919 1.00 89.94 159 GLN A CA 1
ATOM 1218 C C . GLN A 1 159 ? -7.938 -3.893 -9.775 1.00 89.94 159 GLN A C 1
ATOM 1220 O O . GLN A 1 159 ? -8.350 -3.611 -8.652 1.00 89.94 159 GLN A O 1
ATOM 1225 N N . ASP A 1 160 ? -7.244 -5.004 -10.030 1.00 92.00 160 ASP A N 1
ATOM 1226 C CA . ASP A 1 160 ? -6.911 -6.006 -9.013 1.00 92.00 160 ASP A CA 1
ATOM 1227 C C . ASP A 1 160 ? -6.082 -5.395 -7.874 1.00 92.00 160 ASP A C 1
ATOM 1229 O O . ASP A 1 160 ? -6.434 -5.562 -6.710 1.00 92.00 160 ASP A O 1
ATOM 1233 N N . LYS A 1 161 ? -5.092 -4.542 -8.183 1.00 94.00 161 LYS A N 1
ATOM 1234 C CA . LYS A 1 161 ? -4.331 -3.795 -7.157 1.00 94.00 161 LYS A CA 1
ATOM 1235 C C . LYS A 1 161 ? -5.228 -2.964 -6.236 1.00 94.00 161 LYS A C 1
ATOM 1237 O O . LYS A 1 161 ? -4.982 -2.870 -5.034 1.00 94.00 161 LYS A O 1
ATOM 1242 N N . TRP A 1 162 ? -6.263 -2.329 -6.791 1.00 95.25 162 TRP A N 1
ATOM 1243 C CA . TRP A 1 162 ? -7.226 -1.568 -5.996 1.00 95.25 162 TRP A CA 1
ATOM 1244 C C . TRP A 1 162 ? -8.093 -2.464 -5.123 1.00 95.25 162 TRP A C 1
ATOM 1246 O O . TRP A 1 162 ? -8.386 -2.094 -3.985 1.00 95.25 162 TRP A O 1
ATOM 1256 N N . ILE A 1 163 ? -8.496 -3.622 -5.644 1.00 94.00 163 ILE A N 1
ATOM 1257 C CA . ILE A 1 163 ? -9.278 -4.619 -4.913 1.00 94.00 163 ILE A CA 1
ATOM 1258 C C . ILE A 1 163 ? -8.465 -5.153 -3.734 1.00 94.00 163 ILE A C 1
ATOM 1260 O O . ILE A 1 163 ? -8.967 -5.131 -2.609 1.00 94.00 163 ILE A O 1
ATOM 1264 N N . ASP A 1 164 ? -7.211 -5.541 -3.964 1.00 94.31 164 ASP A N 1
ATOM 1265 C CA . ASP A 1 164 ? -6.305 -6.0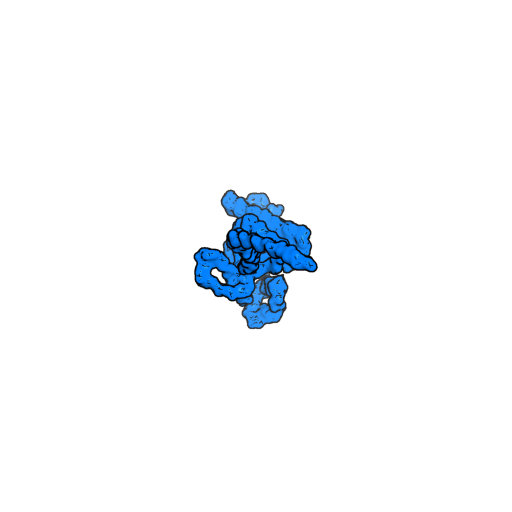41 -2.930 1.00 94.31 164 ASP A CA 1
ATOM 1266 C C . ASP A 1 164 ? -6.079 -4.991 -1.843 1.00 94.31 164 ASP A C 1
ATOM 1268 O O . ASP A 1 164 ? -6.262 -5.271 -0.657 1.00 94.31 164 ASP A O 1
ATOM 1272 N N . LEU A 1 165 ? -5.784 -3.747 -2.238 1.00 95.81 165 LEU A N 1
ATOM 1273 C CA . LEU A 1 165 ? -5.594 -2.646 -1.297 1.00 95.81 165 LEU A CA 1
ATOM 1274 C C . LEU A 1 165 ? -6.870 -2.345 -0.493 1.00 95.81 165 LEU A C 1
ATOM 1276 O O . LEU A 1 165 ? -6.813 -2.223 0.729 1.00 95.81 165 LEU A O 1
ATOM 1280 N N . CYS A 1 166 ? -8.037 -2.247 -1.137 1.00 95.00 166 CYS A N 1
ATOM 1281 C CA . CYS A 1 166 ? -9.296 -1.961 -0.439 1.00 95.00 166 CYS A CA 1
ATOM 1282 C C . CYS A 1 166 ? -9.719 -3.111 0.484 1.00 95.00 166 CYS A C 1
ATOM 1284 O O . CYS A 1 166 ? -10.226 -2.860 1.578 1.00 95.00 166 CYS A O 1
ATOM 1286 N N . SER A 1 167 ? -9.514 -4.360 0.059 1.00 94.12 167 SER A N 1
ATOM 1287 C CA . SER A 1 167 ? -9.763 -5.556 0.868 1.00 94.12 167 SER A CA 1
ATOM 1288 C C . SER A 1 167 ? -8.864 -5.562 2.101 1.00 94.12 167 SER A C 1
ATOM 1290 O O . SER A 1 167 ? -9.350 -5.651 3.229 1.00 94.12 167 SER A O 1
ATOM 1292 N N . PHE A 1 168 ? -7.565 -5.341 1.896 1.00 95.00 168 PHE A N 1
ATOM 1293 C CA . PHE A 1 168 ? -6.579 -5.256 2.962 1.00 95.00 168 PHE A CA 1
ATOM 1294 C C . PHE A 1 168 ? -6.914 -4.166 3.981 1.00 95.00 168 PHE A C 1
ATOM 1296 O O . PHE A 1 168 ? -6.798 -4.396 5.182 1.00 95.00 168 PHE A O 1
ATOM 1303 N N . LEU A 1 169 ? -7.376 -2.998 3.535 1.00 93.88 169 LEU A N 1
ATOM 1304 C CA . LEU A 1 169 ? -7.763 -1.889 4.411 1.00 93.88 169 LEU A CA 1
ATOM 1305 C C . LEU A 1 169 ? -9.155 -2.056 5.046 1.00 93.88 169 LEU A C 1
ATOM 1307 O O . LEU A 1 169 ? -9.514 -1.270 5.917 1.00 93.88 169 LEU A O 1
ATOM 1311 N N . GLY A 1 170 ? -9.934 -3.071 4.655 1.00 93.06 170 GLY A N 1
ATOM 1312 C CA . GLY A 1 170 ? -11.290 -3.299 5.166 1.00 93.06 170 GLY A CA 1
ATOM 1313 C C . GLY A 1 170 ? -12.363 -2.378 4.566 1.00 93.06 170 GLY A C 1
ATOM 1314 O O . GLY A 1 170 ? -13.455 -2.274 5.116 1.00 93.06 170 GLY A O 1
ATOM 1315 N N . LEU A 1 171 ? -12.079 -1.719 3.436 1.00 90.81 171 LEU A N 1
ATOM 1316 C CA . LEU A 1 171 ? -12.990 -0.783 2.754 1.00 90.81 171 LEU A CA 1
ATOM 1317 C C . LEU A 1 171 ? -13.995 -1.489 1.820 1.00 90.81 171 LEU A C 1
ATOM 1319 O O . LEU A 1 171 ? -15.003 -0.901 1.421 1.00 90.81 171 LEU A O 1
ATOM 1323 N N . GLY A 1 172 ? -13.739 -2.760 1.490 1.00 87.31 172 GLY A N 1
ATOM 1324 C CA . GLY A 1 172 ? -14.597 -3.604 0.657 1.00 87.31 172 GLY A CA 1
ATOM 1325 C C . GLY A 1 172 ? -14.579 -3.256 -0.839 1.00 87.31 172 GLY A C 1
ATOM 1326 O O . GLY A 1 172 ? -14.161 -2.178 -1.257 1.00 87.31 172 GLY A O 1
ATOM 1327 N N . TYR A 1 173 ? -15.080 -4.177 -1.669 1.00 85.50 173 TYR A N 1
ATOM 1328 C CA . TYR A 1 173 ? -15.059 -4.049 -3.136 1.00 85.50 173 TYR A CA 1
ATOM 1329 C C . TYR A 1 173 ? -15.841 -2.833 -3.655 1.00 85.50 173 TYR A C 1
ATOM 1331 O O . TYR A 1 173 ? -15.416 -2.163 -4.593 1.00 85.50 173 TYR A O 1
ATOM 1339 N N . SER A 1 174 ? -16.961 -2.501 -3.001 1.00 87.12 174 SER A N 1
ATOM 1340 C CA . SER A 1 174 ? -17.836 -1.393 -3.414 1.00 87.12 174 SER A CA 1
ATOM 1341 C C . SER A 1 174 ? -17.133 -0.034 -3.449 1.00 87.12 174 SER A C 1
ATOM 1343 O O . SER A 1 174 ? -17.585 0.876 -4.142 1.00 87.12 174 SER A O 1
ATOM 1345 N N . MET A 1 175 ? -16.023 0.106 -2.718 1.00 90.19 175 MET A N 1
ATOM 1346 C CA . MET A 1 175 ? -15.209 1.310 -2.743 1.00 90.19 175 MET A CA 1
ATOM 1347 C C . MET A 1 175 ? -14.676 1.552 -4.164 1.00 90.19 175 MET A C 1
ATOM 1349 O O . MET A 1 175 ? -14.903 2.620 -4.738 1.00 90.19 175 MET A O 1
ATOM 1353 N N . VAL A 1 176 ? -14.031 0.537 -4.753 1.00 88.69 176 VAL A N 1
ATOM 1354 C CA . VAL A 1 176 ? -13.373 0.597 -6.070 1.00 88.69 176 VAL A CA 1
ATOM 1355 C C . VAL A 1 176 ? -14.340 1.108 -7.140 1.00 88.69 176 VAL A C 1
ATOM 1357 O O . VAL A 1 176 ? -14.002 2.013 -7.904 1.00 88.69 176 VAL A O 1
ATOM 1360 N N . GLU A 1 177 ? -15.574 0.600 -7.139 1.00 88.31 177 GLU A N 1
ATOM 1361 C CA . GLU A 1 177 ? -16.623 1.017 -8.075 1.00 88.31 177 GLU A CA 1
ATOM 1362 C C . GLU A 1 177 ? -17.100 2.453 -7.825 1.00 88.31 177 GLU A C 1
ATOM 1364 O O . GLU A 1 177 ? -17.196 3.255 -8.758 1.00 88.31 177 GLU A O 1
ATOM 1369 N N . ARG A 1 178 ? -17.376 2.805 -6.562 1.00 90.69 178 ARG A N 1
ATOM 1370 C CA . ARG A 1 178 ? -17.915 4.124 -6.187 1.00 90.69 178 ARG A CA 1
ATOM 1371 C C . ARG A 1 178 ? -16.943 5.254 -6.497 1.00 90.69 178 ARG A C 1
ATOM 1373 O O . ARG A 1 178 ? -17.369 6.299 -6.984 1.00 90.69 178 ARG A O 1
ATOM 1380 N N . GLN A 1 179 ? -15.653 5.038 -6.249 1.00 89.88 179 GLN A N 1
ATOM 1381 C CA . GLN A 1 179 ? -14.603 6.010 -6.560 1.00 89.88 179 GLN A CA 1
ATOM 1382 C C . GLN A 1 179 ? -14.019 5.861 -7.968 1.00 89.88 179 GLN A C 1
ATOM 1384 O O . GLN A 1 179 ? -13.120 6.615 -8.333 1.00 89.88 179 GLN A O 1
ATOM 1389 N N . LYS A 1 180 ? -14.562 4.951 -8.791 1.00 91.19 180 LYS A N 1
ATOM 1390 C CA . LYS A 1 180 ? -14.149 4.755 -10.190 1.00 91.19 180 LYS A CA 1
ATOM 1391 C C . LYS A 1 180 ? -12.637 4.519 -10.311 1.00 91.19 180 LYS A C 1
ATOM 1393 O O . LYS A 1 180 ? -11.967 5.098 -11.170 1.00 91.19 180 LYS A O 1
ATOM 1398 N N . LEU A 1 181 ? -12.102 3.683 -9.425 1.00 91.38 181 LEU A N 1
ATOM 1399 C CA . LEU A 1 181 ? -10.677 3.381 -9.327 1.00 91.38 181 LEU A CA 1
ATOM 1400 C C . LEU A 1 181 ? -10.269 2.342 -10.380 1.00 91.38 181 LEU A C 1
ATOM 1402 O O . LEU A 1 181 ? -10.088 1.164 -10.091 1.00 91.38 181 LEU A O 1
ATOM 1406 N N . TRP A 1 182 ? -10.154 2.789 -11.631 1.00 89.44 182 TRP A N 1
ATOM 1407 C CA . TRP A 1 182 ? -9.841 1.919 -12.774 1.00 89.44 182 TRP A CA 1
ATOM 1408 C C . TRP A 1 182 ? -8.344 1.720 -13.013 1.00 89.44 182 TRP A C 1
ATOM 1410 O O . TRP A 1 182 ? -7.936 0.716 -13.587 1.00 89.44 182 TRP A O 1
ATOM 1420 N N . TYR A 1 183 ? -7.526 2.691 -12.603 1.00 91.81 183 TYR A N 1
ATOM 1421 C CA . TYR A 1 183 ? -6.088 2.704 -12.856 1.00 91.81 183 TYR A CA 1
ATOM 1422 C C . TYR A 1 183 ? -5.337 2.932 -11.558 1.00 91.81 183 TYR A C 1
ATOM 1424 O O . TYR A 1 183 ? -5.665 3.860 -10.811 1.00 91.81 183 TYR A O 1
ATOM 1432 N N . PHE A 1 184 ? -4.331 2.105 -11.289 1.00 93.06 184 PHE A N 1
ATOM 1433 C CA . PHE A 1 184 ? -3.485 2.301 -10.127 1.00 93.06 184 PHE A CA 1
ATOM 1434 C C . PHE A 1 184 ? -2.495 3.452 -10.378 1.00 93.06 184 PHE A C 1
ATOM 1436 O O . PHE A 1 184 ? -2.016 3.626 -11.508 1.00 93.06 184 PHE A O 1
ATOM 1443 N N . PRO A 1 185 ? -2.187 4.283 -9.367 1.00 92.38 185 PRO A N 1
ATOM 1444 C CA . PRO A 1 185 ? -1.233 5.370 -9.527 1.00 92.38 185 PRO A CA 1
ATOM 1445 C C . PRO A 1 185 ? 0.169 4.877 -9.901 1.00 92.38 185 PRO A C 1
ATOM 1447 O O . PRO A 1 185 ? 0.590 3.792 -9.511 1.00 92.38 185 PRO A O 1
ATOM 1450 N N . LYS A 1 186 ? 0.903 5.726 -10.626 1.00 86.44 186 LYS A N 1
ATOM 1451 C CA . LYS A 1 186 ? 2.302 5.507 -11.020 1.00 86.44 186 LYS A CA 1
ATOM 1452 C C . LYS A 1 186 ? 3.262 6.491 -10.357 1.00 86.44 186 LYS A C 1
ATOM 1454 O O . LYS A 1 186 ? 2.832 7.617 -9.968 1.00 86.44 186 LYS A O 1
#

=== Feature glossary ===
The record interleaves many kinds of information about one protein. Here is each kind framed as the question it answers.

Q: Are the domains correctly placed relative to each other?
A: Predicted aligned error is AlphaFold's pairwise confidence. Unlike pLDDT (per-residue), PAE is per-residue-pair and captures whether two parts of the structure are correctly placed relative to each other. Units are ångströms of expected positional error.

Q: Which residues are in helices, strands, or loops?
A: Eight-state secondary structure (DSSP): H is the canonical α-helix, G the tighter 3₁₀-helix, I the wider π-helix; E/B are β-structure, T and S are turns and bends, and '-' is everything else. DSSP derives these from the pattern of main-chain N–H···O=C hydrogen bonds, not from the sequence.

Q: What if only a Cα trace is available?
A: P-SEA three-state annotation labels each residue as helix, strand, or coil based purely on the geometry of the Cα trace. It serves as a fallback when the full backbone (and thus DSSP) is unavailable.

Q: What are the backbone torsion angles?
A: φ (phi) and ψ (psi) are the two rotatable backbone dihedrals per residue: φ is the C(i-1)–N–Cα–C torsion, ψ is the N–Cα–C–N(i+1) torsion, both in degrees on (−180°, 180°]. α-helical residues cluster near (−60°, −45°); β-strand residues near (−120°, +130°). A Ramachandran plot is simply a scatter of (φ, ψ) for every residue.

Q: What known structures does this most resemble?
A: Structural nearest neighbors (via Foldseek easy-search vs the PDB). Reported per hit: target PDB id, E-value, and alignment TM-score. A TM-score above ~0.5 is the conventional threshold for 'same fold'.

Q: What family and function is it annotated with?
A: Database cross-references. InterPro integrates a dozen domain/family signature databases into unified entries with residue-range hits. GO terms attach function/process/location labels with evidence codes. CATH codes position the fold in a four-level structural taxonomy. Organism is the NCBI-taxonomy species name.

Q: Which residues are buried vs exposed?
A: Solvent accessibility: the surface area of each residue that a 1.4 Å water probe can touch, in Å². When only backbone atoms are present the absolute values are lower than full-atom SASA (side chains contribute most of the area) and are flagged as backbone-only.

Q: What do the diagnostic plots show?
A: Three diagnostic plots accompany the record. The Cα contact map visualizes the tertiary structure as a 2D adjacency matrix (8 Å cutoff, sequence-local contacts suppressed). The Ramachandran plot shows the distribution of backbone (φ, ψ) torsions, with points in the α and β basins reflecting secondary structure content. The PAE plot shows AlphaFold's inter-residue confidence as a color matrix.

Q: What is the amino-acid chain?
A: The amino-acid sequence is the protein's primary structure: the linear order of residues from the N-terminus to the C-terminus, written in one-letter code. Everything else here — the 3D coordinates, the secondary structure, the domain annotations — is ultimately a consequence of this string.

Q: What do the rendered images show?
A: The six renders are orthographic views along the three Cartesian axes in both directions. Representation (cartoon, sticks, or surface) and color scheme (sequence-rainbow or by-chain) vary across proteins so the training set covers all the common visualization conventions.

Q: Where is each backbone atom in 3D?
A: The mmCIF table is the protein's shape written out atom by atom. For each backbone N, Cα, C, and carbonyl O, it records an (x, y, z) coordinate triple in Å plus the residue type, chain letter, and residue number.

Q: How mobile is each atom in the crystal?
A: For experimental (PDB) structures, the B-factor (temperature factor) quantifies the positional spread of each atom in the crystal — a combination of thermal vibration and static disorder — in units of Å². High B-factors mark flexible loops or poorly resolved regions; low B-factors mark the rigid, well-ordered core.

Q: How big and how compact is the whole molecule?
A: Three whole-structure scalars: the radius of gyration (RMS distance of Cα from centroid, in Å), the count of Cα–Cα contacts (pairs closer than 8 Å and separated by more than four residues in sequence — i.e. tertiary, not local, contacts), and the bounding-box dimensions. Together they distinguish compact globular folds from extended fibres or disordered chains.

Q: What does the local fold look like, residue by residue?
A: A 3Di character summarizes, for each residue, the relative orientation of the Cα frame of its nearest spatial neighbor. Because it encodes fold topology rather than chemistry, 3Di alignments detect remote structural similarity that sequence alignment misses.

Q: How confident is the AlphaFold model at each residue?
A: For AlphaFold models, the B-factor field carries pLDDT — the model's own estimate of local accuracy on a 0–100 scale. Regions with pLDDT<50 should be treated as essentially unmodeled; they often correspond to intrinsically disordered segments.